Protein AF-A0A8C7IDW8-F1 (afdb_monomer)

InterPro domains:
  IPR033253 Cilia- and flagella-associated protein 45 [PTHR15504] (4-263)
  IPR043597 Trichohyalin-plectin-homology domain [PF13868] (120-293)

Sequence (322 aa):
MSSPSRKTQKPDTVRIITRDLIRDLKIPSKDPSGLSVFLHPTEIERITTASRVSTKEELEATLDAQRREREAAMDAAEDRKAHICQADLSCQKNQDLSDLEAEAKERAQYLLERANAMRMEQEDEVKKLNELILDAHCHAVRDAQILERQQILAELQDEERRLDAMMEVDHRRALEALEQIDELRKHQRIQGNQLIINQIEERLEDRMLQNEMKGHEGQQMLERMQMEELEALVRKKEEQQRLQEILRINEDRLLAKERKKEDYEHLHNRDKEGDRLDEEARHCHIDEIKEKQLRELKAAGPPEKYCNKVERRVHALPALAH

Organism: Oncorhynchus kisutch (NCBI:txid8019)

Solvent-accessible surface area (backbone atoms only — not comparable to full-atom values): 18416 Å² total; per-residue (Å²): 137,87,86,88,80,90,79,90,78,83,83,60,66,52,76,47,80,51,100,91,54,74,48,79,45,77,52,89,78,76,65,104,76,82,82,86,85,93,78,54,70,72,54,49,49,50,46,51,61,69,66,46,77,69,50,74,64,57,52,50,51,52,53,51,48,53,47,51,52,50,49,52,54,47,51,57,48,49,52,50,50,52,52,49,54,52,48,52,56,49,50,65,71,69,51,78,74,50,70,71,54,48,51,51,48,52,53,50,48,53,52,51,52,51,51,49,49,57,54,53,58,66,36,68,67,48,43,52,50,52,50,53,52,50,50,51,51,53,49,54,53,49,53,51,52,53,52,52,52,52,49,54,52,50,52,51,52,53,51,49,53,52,50,51,54,51,51,50,52,52,49,50,53,53,50,54,52,51,50,52,53,51,50,52,53,50,50,52,50,51,52,53,50,50,54,52,51,52,54,50,50,52,54,48,52,54,50,50,53,52,50,52,52,51,49,52,52,51,49,54,50,50,51,49,52,50,51,52,50,50,51,50,51,50,51,52,50,52,51,52,50,51,50,52,50,51,49,52,54,49,51,53,50,48,53,54,49,50,52,48,49,52,51,51,50,51,49,53,51,50,52,57,55,50,54,53,56,56,52,56,54,51,54,59,56,53,54,57,52,54,54,52,55,56,53,54,65,68,70,70,73,74,67,76,79,55,60,62,59,48,56,61,56,67,76,66,65,83,84,86,80,133

Secondary structure (DSSP, 8-state):
----PPPPPPPPEEEEEETTEEEEEEP--S-TT-------HHHHHHHHHHHS---HHHHHHHHHHHHHHHHHHHHHHHHHHHHHHHHHHHHHHTPPPPHHHHHHHHHHHHHHHHHHHHHHHTSHHHHHHHHHHHHHHHHHHHHHHHHHHHHHHHHHHHHHHHHHHHHHHHHHHHHHHHHHHHHHHHHHHHHHHHHHHHHHHHHHHHHHHHHHHHHHHHHHHHHHHHHHHHHHHHHHHHHHHHHHHHHHHHHHHHHHHHHHHHHHHHHHHHHHHHHHHHHHHHHHHHHHHHHHHHHHHHHS---HHHHHHHHHHHTT-PPP--

Foldseek 3Di:
DDDDDDDDDDWDWDWDDDDPDIDIHTDDPDDPPPDDDDDDVVRVVVCCVVVPPDDPVRVVVVVVVVVVVVVVVVVVVVVVVVVVVVVVVVCVVPPDDDPVRVVVVVVVVVVVVVVVVVVVCPDVVVVVVVVVVVVVVVVVVVVVVVVVVVVVVVVVVVVVVVVVVVVVVVVVVVVVVVVVVVVVVVVVVVVVVVVVVVVVVVVVVVVVVVVVVVVVVVVVVVVVVVVVVVVVVVVVVVVVVVVVVVVVVVVVVVVVVVVVVVVVVVVVVVVVVVVVVVVVVVVVVVVVVLVVVLVVVVPPDDDPVVNVVVVVVSVPDDDDDD

Radius of gyration: 122.19 Å; Cα contacts (8 Å, |Δi|>4): 37; chains: 1; bounding box: 285×65×272 Å

pLDDT: mean 79.92, std 17.51, range [32.66, 98.56]

Structure (mmCIF, N/CA/C/O backbone):
data_AF-A0A8C7IDW8-F1
#
_entry.id   AF-A0A8C7IDW8-F1
#
loop_
_atom_site.group_PDB
_atom_site.id
_atom_site.type_symbol
_atom_site.label_atom_id
_atom_site.label_alt_id
_atom_site.label_comp_id
_atom_site.label_asym_id
_atom_site.label_entity_id
_atom_site.label_seq_id
_atom_site.pdbx_PDB_ins_code
_atom_site.Cartn_x
_atom_site.Cartn_y
_atom_site.Cartn_z
_atom_site.occupancy
_atom_site.B_iso_or_equiv
_atom_site.auth_seq_id
_atom_site.auth_comp_id
_atom_site.auth_asym_id
_atom_site.auth_atom_id
_atom_site.pdbx_PDB_model_num
ATOM 1 N N . MET A 1 1 ? -102.080 32.117 94.151 1.00 32.66 1 MET A N 1
ATOM 2 C CA . MET A 1 1 ? -102.717 33.338 93.616 1.00 32.66 1 MET A CA 1
ATOM 3 C C . MET A 1 1 ? -104.198 33.057 93.405 1.00 32.66 1 MET A C 1
ATOM 5 O O . MET A 1 1 ? -104.513 32.094 92.726 1.00 32.66 1 MET A O 1
ATOM 9 N N . SER A 1 2 ? -105.040 33.901 94.010 1.00 34.25 2 SER A N 1
ATOM 10 C CA . SER A 1 2 ? -106.494 34.090 93.837 1.00 34.25 2 SER A CA 1
ATOM 11 C C . SER A 1 2 ? -107.486 33.000 94.286 1.00 34.25 2 SER A C 1
ATOM 13 O O . SER A 1 2 ? -107.680 31.983 93.629 1.00 34.25 2 SER A O 1
ATOM 15 N N . SER A 1 3 ? -108.198 33.288 95.378 1.00 37.16 3 SER A N 1
ATOM 16 C CA . SER A 1 3 ? -109.516 32.745 95.724 1.00 37.16 3 SER A CA 1
ATOM 17 C C . SER A 1 3 ? -110.629 33.605 95.093 1.00 37.16 3 SER A C 1
ATOM 19 O O . SER A 1 3 ? -110.480 34.827 95.062 1.00 37.16 3 SER A O 1
ATOM 21 N N . PRO A 1 4 ? -111.776 33.040 94.657 1.00 41.16 4 PRO A N 1
ATOM 22 C CA . PRO A 1 4 ? -112.976 33.824 94.387 1.00 41.16 4 PRO A CA 1
ATOM 23 C C . PRO A 1 4 ? -114.049 33.673 95.476 1.00 41.16 4 PRO A C 1
ATOM 25 O O . PRO A 1 4 ? -114.176 32.658 96.159 1.00 41.16 4 PRO A O 1
ATOM 28 N N . SER A 1 5 ? -114.800 34.759 95.630 1.00 36.31 5 SER A N 1
ATOM 29 C CA . SER A 1 5 ? -115.688 35.116 96.731 1.00 36.31 5 SER A CA 1
ATOM 30 C C . SER A 1 5 ? -117.081 34.471 96.688 1.00 36.31 5 SER A C 1
ATOM 32 O O . SER A 1 5 ? -117.652 34.195 95.633 1.00 36.31 5 SER A O 1
ATOM 34 N N . ARG A 1 6 ? -117.666 34.306 97.885 1.00 36.16 6 ARG A N 1
ATOM 35 C CA . ARG A 1 6 ? -119.082 33.980 98.125 1.00 36.16 6 ARG A CA 1
ATOM 36 C C . ARG A 1 6 ? -119.999 35.078 97.568 1.00 36.16 6 ARG A C 1
ATOM 38 O O . ARG A 1 6 ? -119.861 36.239 97.944 1.00 36.16 6 ARG A O 1
ATOM 45 N N . LYS A 1 7 ? -121.006 34.695 96.776 1.00 42.38 7 LYS A N 1
ATOM 46 C CA . LYS A 1 7 ? -122.213 35.501 96.517 1.00 42.38 7 LYS A CA 1
ATOM 47 C C . LYS A 1 7 ? -123.373 34.952 97.350 1.00 42.38 7 LYS A C 1
ATOM 49 O O . LYS A 1 7 ? -123.663 33.761 97.306 1.00 42.38 7 LYS A O 1
ATOM 54 N N . THR A 1 8 ? -124.018 35.824 98.115 1.00 46.56 8 THR A N 1
ATOM 55 C CA . THR A 1 8 ? -125.217 35.560 98.918 1.00 46.56 8 THR A CA 1
ATOM 56 C C . THR A 1 8 ? -126.463 35.535 98.023 1.00 46.56 8 THR A C 1
ATOM 58 O O . THR A 1 8 ? -126.780 36.529 97.373 1.00 46.56 8 THR A O 1
ATOM 61 N N . GLN A 1 9 ? -127.181 34.409 97.977 1.00 53.28 9 GLN A N 1
ATOM 62 C CA . GLN A 1 9 ? -128.500 34.304 97.333 1.00 53.28 9 GLN A CA 1
ATOM 63 C C . GLN A 1 9 ? -129.618 34.301 98.390 1.00 53.28 9 GLN A C 1
ATOM 65 O O . GLN A 1 9 ? -129.448 33.780 99.491 1.00 53.28 9 GLN A O 1
ATOM 70 N N . LYS A 1 10 ? -130.738 34.959 98.060 1.00 54.34 10 LYS A N 1
ATOM 71 C CA . LYS A 1 10 ? -131.946 35.110 98.892 1.00 54.34 10 LYS A CA 1
ATOM 72 C C . LYS A 1 10 ? -132.701 33.766 99.003 1.00 54.34 10 LYS A C 1
ATOM 74 O O . LYS A 1 10 ? -132.661 33.004 98.046 1.00 54.34 10 LYS A O 1
ATOM 79 N N . PRO A 1 11 ? -133.379 33.473 100.132 1.00 57.69 11 PRO A N 1
ATOM 80 C CA . PRO A 1 11 ? -133.999 32.167 100.376 1.00 57.69 11 PRO A CA 1
ATOM 81 C C . PRO A 1 11 ? -135.320 31.971 99.612 1.00 57.69 11 PRO A C 1
ATOM 83 O O . PRO A 1 11 ? -136.231 32.792 99.733 1.00 57.69 11 PRO A O 1
ATOM 86 N N . ASP A 1 12 ? -135.438 30.847 98.902 1.00 63.41 12 ASP A N 1
ATOM 87 C CA . ASP A 1 12 ? -136.666 30.415 98.228 1.00 63.41 12 ASP A CA 1
ATOM 88 C C . ASP A 1 12 ? -137.701 29.896 99.246 1.00 63.41 12 ASP A C 1
ATOM 90 O O . ASP A 1 12 ? -137.390 29.151 100.181 1.00 63.41 12 ASP A O 1
ATOM 94 N N . THR A 1 13 ? -138.957 30.321 99.089 1.00 65.62 13 THR A N 1
ATOM 95 C CA . THR A 1 13 ? -140.074 29.982 99.990 1.00 65.62 13 THR A CA 1
ATOM 96 C C . THR A 1 13 ? -141.118 29.210 99.190 1.00 65.62 13 THR A C 1
ATOM 98 O O . THR A 1 13 ? -141.543 29.688 98.139 1.00 65.62 13 THR A O 1
ATOM 101 N N . VAL A 1 14 ? -141.538 28.032 99.660 1.00 67.00 14 VAL A N 1
ATOM 102 C CA . VAL A 1 14 ? -142.598 27.250 99.004 1.00 67.00 14 VAL A CA 1
ATOM 103 C C . VAL A 1 14 ? -143.896 27.409 99.782 1.00 67.00 14 VAL A C 1
ATOM 105 O O . VAL A 1 14 ? -143.965 27.185 100.992 1.00 67.00 14 VAL A O 1
ATOM 108 N N . ARG A 1 15 ? -144.933 27.830 99.057 1.00 61.25 15 ARG A N 1
ATOM 109 C CA . ARG A 1 15 ? -146.293 28.021 99.556 1.00 61.25 15 ARG A CA 1
ATOM 110 C C . ARG A 1 15 ? -147.039 26.699 99.555 1.00 61.25 15 ARG A C 1
ATOM 112 O O . ARG A 1 15 ? -147.243 26.120 98.491 1.00 61.25 15 ARG A O 1
ATOM 119 N N . ILE A 1 16 ? -147.481 26.247 100.725 1.00 64.50 16 ILE A N 1
ATOM 120 C CA . ILE A 1 16 ? -148.344 25.069 100.845 1.00 64.50 16 ILE A CA 1
ATOM 121 C C . ILE A 1 16 ? -149.755 25.550 101.192 1.00 64.50 16 ILE A C 1
ATOM 123 O O . ILE A 1 16 ? -149.965 26.246 102.187 1.00 64.50 16 ILE A O 1
ATOM 127 N N . ILE A 1 17 ? -150.723 25.195 100.347 1.00 66.75 17 ILE A N 1
ATOM 128 C CA . ILE A 1 17 ? -152.135 25.564 100.488 1.00 66.75 17 ILE A CA 1
ATOM 129 C C . ILE A 1 17 ? -152.902 24.339 101.005 1.00 66.75 17 ILE A C 1
ATOM 131 O O . ILE A 1 17 ? -152.978 23.322 100.320 1.00 66.75 17 ILE A O 1
ATOM 135 N N . THR A 1 18 ? -153.489 24.444 102.201 1.00 63.09 18 THR A N 1
ATOM 136 C CA . THR A 1 18 ? -154.486 23.490 102.735 1.00 63.09 18 THR A CA 1
ATOM 137 C C . THR A 1 18 ? -155.784 24.227 103.080 1.00 63.09 18 THR A C 1
ATOM 139 O O . THR A 1 18 ? -155.758 25.447 103.218 1.00 63.09 18 THR A O 1
ATOM 142 N N . ARG A 1 19 ? -156.920 23.511 103.180 1.00 65.06 19 ARG A N 1
ATOM 143 C CA . ARG A 1 19 ? -158.284 24.071 103.036 1.00 65.06 19 ARG A CA 1
ATOM 144 C C . ARG A 1 19 ? -158.644 25.290 103.897 1.00 65.06 19 ARG A C 1
ATOM 146 O O . ARG A 1 19 ? -159.386 26.101 103.372 1.00 65.06 19 ARG A O 1
ATOM 153 N N . ASP A 1 20 ? -158.067 25.492 105.085 1.00 57.88 20 ASP A N 1
ATOM 154 C CA . ASP A 1 20 ? -158.337 26.712 105.877 1.00 57.88 20 ASP A CA 1
ATOM 155 C C . ASP A 1 20 ? -157.078 27.478 106.326 1.00 57.88 20 ASP A C 1
ATOM 157 O O . ASP A 1 20 ? -157.180 28.472 107.039 1.00 57.88 20 ASP A O 1
ATOM 161 N N . LEU A 1 21 ? -155.875 27.061 105.905 1.00 58.41 21 LEU A N 1
ATOM 162 C CA . LEU A 1 21 ? -154.631 27.787 106.186 1.00 58.41 21 LEU A CA 1
ATOM 163 C C . LEU A 1 21 ? -153.606 27.606 105.058 1.00 58.41 21 LEU A C 1
ATOM 165 O O . LEU A 1 21 ? -153.182 26.489 104.741 1.00 58.41 21 LEU A O 1
ATOM 169 N N . ILE A 1 22 ? -153.159 28.742 104.518 1.00 64.56 22 ILE A N 1
ATOM 170 C CA . ILE A 1 22 ? -152.015 28.870 103.608 1.00 64.56 22 ILE A CA 1
ATOM 171 C C . ILE A 1 22 ? -150.798 29.237 104.461 1.00 64.56 22 ILE A C 1
ATOM 173 O O . ILE A 1 22 ? -150.838 30.233 105.185 1.00 64.56 22 ILE A O 1
ATOM 177 N N . ARG A 1 23 ? -149.737 28.420 104.413 1.00 62.69 23 ARG A N 1
ATOM 178 C CA . ARG A 1 23 ? -148.494 28.639 105.173 1.00 62.69 23 ARG A CA 1
ATOM 179 C C . ARG A 1 23 ? -147.306 28.712 104.220 1.00 62.69 23 ARG A C 1
ATOM 181 O O . ARG A 1 23 ? -147.142 27.851 103.354 1.00 62.69 23 ARG A O 1
ATOM 188 N N . ASP A 1 24 ? -146.459 29.710 104.440 1.00 63.09 24 ASP A N 1
ATOM 189 C CA . ASP A 1 24 ? -145.243 29.939 103.664 1.00 63.09 24 ASP A CA 1
ATOM 190 C C . ASP A 1 24 ? -144.064 29.286 104.419 1.00 63.09 24 ASP A C 1
ATOM 192 O O . ASP A 1 24 ? -143.655 29.765 105.479 1.00 63.09 24 ASP A O 1
ATOM 196 N N . LEU A 1 25 ? -143.543 28.158 103.910 1.00 65.75 25 LEU A N 1
ATOM 197 C CA . LEU A 1 25 ? -142.412 27.420 104.496 1.00 65.75 25 LEU A CA 1
ATOM 198 C C . LEU A 1 25 ? -141.100 27.799 103.791 1.00 65.75 25 LEU A C 1
ATOM 200 O O . LEU A 1 25 ? -140.959 27.658 102.574 1.00 65.75 25 LEU A O 1
ATOM 204 N N . LYS A 1 26 ? -140.120 28.271 104.571 1.00 64.12 26 LYS A N 1
ATOM 205 C CA . LYS A 1 26 ? -138.752 28.563 104.108 1.00 64.12 26 LYS A CA 1
ATOM 206 C C . LYS A 1 26 ? -137.972 27.259 103.922 1.00 64.12 26 LYS A C 1
ATOM 208 O O . LYS A 1 26 ? -137.757 26.546 104.901 1.00 64.12 26 LYS A O 1
ATOM 213 N N . ILE A 1 27 ? -137.524 26.971 102.697 1.00 62.47 27 ILE A N 1
ATOM 214 C CA . ILE A 1 27 ? -136.698 25.794 102.390 1.00 62.47 27 ILE A CA 1
ATOM 215 C C . ILE A 1 27 ? -135.219 26.140 102.631 1.00 62.47 27 ILE A C 1
ATOM 217 O O . ILE A 1 27 ? -134.721 27.103 102.045 1.00 62.47 27 ILE A O 1
ATOM 221 N N . PRO A 1 28 ? -134.481 25.377 103.457 1.00 58.06 28 PRO A N 1
ATOM 222 C CA . PRO A 1 28 ? -133.027 25.488 103.534 1.00 58.06 28 PRO A CA 1
ATOM 223 C C . PRO A 1 28 ? -132.401 25.078 102.189 1.00 58.06 28 PRO A C 1
ATOM 225 O O . PRO A 1 28 ? -132.496 23.921 101.787 1.00 58.06 28 PRO A O 1
ATOM 228 N N . SER A 1 29 ? -131.780 26.010 101.460 1.00 52.97 29 SER A N 1
ATOM 229 C CA . SER A 1 29 ? -131.092 25.691 100.203 1.00 52.97 29 SER A CA 1
ATOM 230 C C . SER A 1 29 ? -129.688 25.130 100.460 1.00 52.97 29 SER A C 1
ATOM 232 O O . SER A 1 29 ? -128.874 25.813 101.078 1.00 52.97 29 SER A O 1
ATOM 234 N N . LYS A 1 30 ? -129.430 23.949 99.880 1.00 61.75 30 LYS A N 1
ATOM 235 C CA . LYS A 1 30 ? -128.146 23.248 99.673 1.00 61.75 30 LYS A CA 1
ATOM 236 C C . LYS A 1 30 ? -127.301 23.006 100.924 1.00 61.75 30 LYS A C 1
ATOM 238 O O . LYS A 1 30 ? -126.583 23.887 101.373 1.00 61.75 30 LYS A O 1
ATOM 243 N N . ASP A 1 31 ? -127.378 21.754 101.373 1.00 50.84 31 ASP A N 1
ATOM 244 C CA . ASP A 1 31 ? -126.518 21.044 102.319 1.00 50.84 31 ASP A CA 1
ATOM 245 C C . ASP A 1 31 ? -126.115 21.817 103.587 1.00 50.84 31 ASP A C 1
ATOM 247 O O . ASP A 1 31 ? -125.296 22.735 103.534 1.00 50.84 31 ASP A O 1
ATOM 251 N N . PRO A 1 32 ? -126.590 21.398 104.773 1.00 56.31 32 PRO A N 1
ATOM 252 C CA . PRO A 1 32 ? -126.378 22.111 106.034 1.00 56.31 32 PRO A CA 1
ATOM 253 C C . PRO A 1 32 ? -124.910 22.160 106.535 1.00 56.31 32 PRO A C 1
ATOM 255 O O . PRO A 1 32 ? -124.682 22.584 107.664 1.00 56.31 32 PRO A O 1
ATOM 258 N N . SER A 1 33 ? -123.907 21.776 105.728 1.00 57.84 33 SER A N 1
ATOM 259 C CA . SER A 1 33 ? -122.477 21.711 106.094 1.00 57.84 33 SER A CA 1
ATOM 260 C C . SER A 1 33 ? -121.481 22.379 105.120 1.00 57.84 33 SER A C 1
ATOM 262 O O . SER A 1 33 ? -120.329 22.573 105.502 1.00 57.84 33 SER A O 1
ATOM 264 N N . GLY A 1 34 ? -121.871 22.775 103.896 1.00 57.19 34 GLY A N 1
ATOM 265 C CA . GLY A 1 34 ? -121.041 23.604 102.995 1.00 57.19 34 GLY A CA 1
ATOM 266 C C . GLY A 1 34 ? -119.687 23.036 102.514 1.00 57.19 34 GLY A C 1
ATOM 267 O O . GLY A 1 34 ? -118.825 23.824 102.127 1.00 57.19 34 GLY A O 1
ATOM 268 N N . LEU A 1 35 ? -119.481 21.713 102.520 1.00 55.31 35 LEU A N 1
ATOM 269 C CA . LEU A 1 35 ? -118.201 21.060 102.180 1.00 55.31 35 LEU A CA 1
ATOM 270 C C . LEU A 1 35 ? -118.343 19.945 101.116 1.00 55.31 35 LEU A C 1
ATOM 272 O O . LEU A 1 35 ? -117.949 18.809 101.364 1.00 55.31 35 LEU A O 1
ATOM 276 N N . SER A 1 36 ? -118.888 20.228 99.928 1.00 54.22 36 SER A N 1
ATOM 277 C CA . SER A 1 36 ? -118.892 19.271 98.800 1.00 54.22 36 SER A CA 1
ATOM 278 C C . SER A 1 36 ? -118.193 19.845 97.553 1.00 54.22 36 SER A C 1
ATOM 280 O O . SER A 1 36 ? -118.519 20.936 97.087 1.00 54.22 36 SER A O 1
ATOM 282 N N . VAL A 1 37 ? -117.185 19.121 97.038 1.00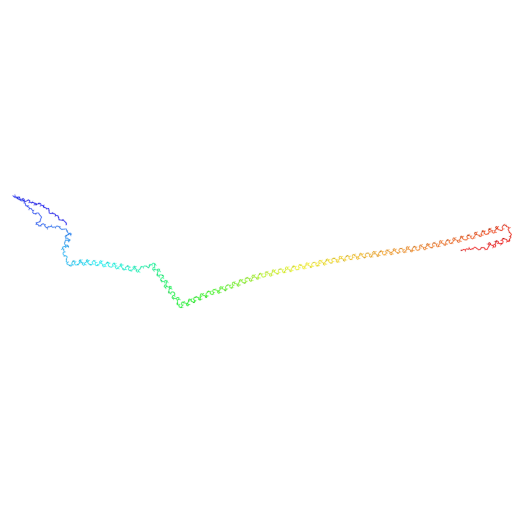 63.81 37 VAL A N 1
ATOM 283 C CA . VAL A 1 37 ? -116.335 19.476 95.876 1.00 63.81 37 VAL A CA 1
ATOM 284 C C . VAL A 1 37 ? -116.494 18.402 94.788 1.00 63.81 37 VAL A C 1
ATOM 286 O O . VAL A 1 37 ? -116.428 17.215 95.096 1.00 63.81 37 VAL A O 1
ATOM 289 N N . PHE A 1 38 ? -116.688 18.801 93.523 1.00 59.88 38 PHE A N 1
ATOM 290 C CA . PHE A 1 38 ? -116.779 17.892 92.367 1.00 59.88 38 PHE A CA 1
ATOM 291 C C . PHE A 1 38 ? -115.388 17.669 91.744 1.00 59.88 38 PHE A C 1
ATOM 293 O O . PHE A 1 38 ? -114.729 18.642 91.385 1.00 59.88 38 PHE A O 1
ATOM 300 N N . LEU A 1 39 ? -114.951 16.412 91.603 1.00 67.75 39 LEU A N 1
ATOM 301 C CA . LEU A 1 39 ? -113.631 16.029 91.063 1.00 67.75 39 LEU A CA 1
ATOM 302 C C . LEU A 1 39 ? -113.761 15.318 89.695 1.00 67.75 39 LEU A C 1
ATOM 304 O O . LEU A 1 39 ? -114.675 14.515 89.511 1.00 67.75 39 LEU A O 1
ATOM 308 N N . HIS A 1 40 ? -112.856 15.601 88.742 1.00 77.19 40 HIS A N 1
ATOM 309 C CA . HIS A 1 40 ? -112.818 15.007 87.387 1.00 77.19 40 HIS A CA 1
ATOM 310 C C . HIS A 1 40 ? -112.163 13.606 87.400 1.00 77.19 40 HIS A C 1
ATOM 312 O O . HIS A 1 40 ? -111.203 13.426 88.144 1.00 77.19 40 HIS A O 1
ATOM 318 N N . PRO A 1 41 ? -112.588 12.610 86.590 1.00 78.31 41 PRO A N 1
ATOM 319 C CA . PRO A 1 41 ? -112.108 11.222 86.691 1.00 78.31 41 PRO A CA 1
ATOM 320 C C . PRO A 1 41 ? -110.585 11.037 86.581 1.00 78.31 41 PRO A C 1
ATOM 322 O O . PRO A 1 41 ? -110.027 10.281 87.362 1.00 78.31 41 PRO A O 1
ATOM 325 N N . THR A 1 42 ? -109.877 11.773 85.718 1.00 81.94 42 THR A N 1
ATOM 326 C CA . THR A 1 42 ? -108.395 11.736 85.665 1.00 81.94 42 THR A CA 1
ATOM 327 C C . THR A 1 42 ? -107.731 12.335 86.905 1.00 81.94 42 THR A C 1
ATOM 329 O O . THR A 1 42 ? -106.636 11.930 87.288 1.00 81.94 42 THR A O 1
ATOM 332 N N . GLU A 1 43 ? -108.387 13.299 87.550 1.00 77.19 43 GLU A N 1
ATOM 333 C CA . GLU A 1 43 ? -107.976 13.855 88.837 1.00 77.19 43 GLU A CA 1
ATOM 334 C C . GLU A 1 43 ? -108.309 12.892 89.972 1.00 77.19 43 GLU A C 1
ATOM 336 O O . GLU A 1 43 ? -107.498 12.746 90.872 1.00 77.19 43 GLU A O 1
ATOM 341 N N . ILE A 1 44 ? -109.426 12.164 89.896 1.00 75.88 44 ILE A N 1
ATOM 342 C CA . ILE A 1 44 ? -109.747 11.061 90.806 1.00 75.88 44 ILE A CA 1
ATOM 343 C C . ILE A 1 44 ? -108.710 9.948 90.655 1.00 75.88 44 ILE A C 1
ATOM 345 O O . ILE A 1 44 ? -108.238 9.457 91.669 1.00 75.88 44 ILE A O 1
ATOM 349 N N . GLU A 1 45 ? -108.287 9.584 89.444 1.00 80.69 45 GLU A N 1
ATOM 350 C CA . GLU A 1 45 ? -107.235 8.587 89.197 1.00 80.69 45 GLU A CA 1
ATOM 351 C C . GLU A 1 45 ? -105.858 9.073 89.655 1.00 80.69 45 GLU A C 1
ATOM 353 O O . GLU A 1 45 ? -105.160 8.346 90.356 1.00 80.69 45 GLU A O 1
ATOM 358 N N . ARG A 1 46 ? -105.466 10.321 89.359 1.00 82.75 46 ARG A N 1
ATOM 359 C CA . ARG A 1 46 ? -104.236 10.921 89.912 1.00 82.75 46 ARG A CA 1
ATOM 360 C C . ARG A 1 46 ? -104.269 11.011 91.433 1.00 82.75 46 ARG A C 1
ATOM 362 O O . ARG A 1 46 ? -103.262 10.721 92.061 1.00 82.75 46 ARG A O 1
ATOM 369 N N . ILE A 1 47 ? -105.389 11.428 92.027 1.00 75.56 47 ILE A N 1
ATOM 370 C CA . ILE A 1 47 ? -105.543 11.524 93.481 1.00 75.56 47 ILE A CA 1
ATOM 371 C C . ILE A 1 47 ? -105.541 10.124 94.081 1.00 75.56 47 ILE A C 1
ATOM 373 O O . ILE A 1 47 ? -104.823 9.932 95.040 1.00 75.56 47 ILE A O 1
ATOM 377 N N . THR A 1 48 ? -106.238 9.136 93.519 1.00 74.25 48 THR A N 1
ATOM 378 C CA . THR A 1 48 ? -106.242 7.753 94.038 1.00 74.25 48 THR A CA 1
ATOM 379 C C . THR A 1 48 ? -104.895 7.055 93.867 1.00 74.25 48 THR A C 1
ATOM 381 O O . THR A 1 48 ? -104.490 6.320 94.761 1.00 74.25 48 THR A O 1
ATOM 384 N N . THR A 1 49 ? -104.158 7.306 92.782 1.00 77.69 49 THR A N 1
ATOM 385 C CA . THR A 1 49 ? -102.788 6.789 92.591 1.00 77.69 49 THR A CA 1
ATOM 386 C C . THR A 1 49 ? -101.753 7.519 93.445 1.00 77.69 49 THR A C 1
ATOM 388 O O . THR A 1 49 ? -100.850 6.870 93.956 1.00 77.69 49 THR A O 1
ATOM 391 N N . ALA A 1 50 ? -101.895 8.831 93.667 1.00 75.56 50 ALA A N 1
ATOM 392 C CA . ALA A 1 50 ? -101.010 9.608 94.540 1.00 75.56 50 ALA A CA 1
ATOM 393 C C . ALA A 1 50 ? -101.356 9.480 96.037 1.00 75.56 50 ALA A C 1
ATOM 395 O O . ALA A 1 50 ? -100.481 9.645 96.882 1.00 75.56 50 ALA A O 1
ATOM 396 N N . SER A 1 51 ? -102.622 9.209 96.379 1.00 71.06 51 SER A N 1
ATOM 397 C CA . SER A 1 51 ? -103.094 8.961 97.748 1.00 71.06 51 SER A CA 1
ATOM 398 C C . SER A 1 51 ? -102.942 7.502 98.155 1.00 71.06 51 SER A C 1
ATOM 400 O O . SER A 1 51 ? -103.008 7.200 99.347 1.00 71.06 51 SER A O 1
ATOM 402 N N . ARG A 1 52 ? -102.769 6.583 97.194 1.00 70.75 52 ARG A N 1
ATOM 403 C CA . ARG A 1 52 ? -102.321 5.220 97.474 1.00 70.75 52 ARG A CA 1
ATOM 404 C C . ARG A 1 52 ? -100.919 5.334 98.056 1.00 70.75 52 ARG A C 1
ATOM 406 O O . ARG A 1 52 ? -99.966 5.640 97.351 1.00 70.75 52 ARG A O 1
ATOM 413 N N . VAL A 1 53 ? -100.819 5.123 99.366 1.00 64.06 53 VAL A N 1
ATOM 414 C CA . VAL A 1 53 ? -99.540 5.061 100.071 1.00 64.06 53 VAL A CA 1
ATOM 415 C C . VAL A 1 53 ? -98.790 3.866 99.506 1.00 64.06 53 VAL A C 1
ATOM 417 O O . VAL A 1 53 ? -99.136 2.723 99.810 1.00 64.06 53 VAL A O 1
ATOM 420 N N . SER A 1 54 ? -97.817 4.138 98.639 1.00 60.59 54 SER A N 1
ATOM 421 C CA . SER A 1 54 ? -96.943 3.109 98.098 1.00 60.59 54 SER A CA 1
ATOM 422 C C . SER A 1 54 ? -96.330 2.353 99.261 1.00 60.59 54 SER A C 1
ATOM 424 O O . SER A 1 54 ? -95.790 2.943 100.205 1.00 60.59 54 SER A O 1
ATOM 426 N N . THR A 1 55 ? -96.451 1.035 99.213 1.00 72.25 55 THR A N 1
ATOM 427 C CA . THR A 1 55 ? -95.764 0.186 100.180 1.00 72.25 55 THR A CA 1
ATOM 428 C C . THR A 1 55 ? -94.255 0.407 100.039 1.00 72.25 55 THR A C 1
ATOM 430 O O . THR A 1 55 ? -93.775 0.801 98.972 1.00 72.25 55 THR A O 1
ATOM 433 N N . LYS A 1 56 ? -93.491 0.205 101.121 1.00 78.06 56 LYS A N 1
ATOM 434 C CA . LYS A 1 56 ? -92.025 0.384 101.092 1.00 78.06 56 LYS A CA 1
ATOM 435 C C . LYS A 1 56 ? -91.392 -0.392 99.927 1.00 78.06 56 LYS A C 1
ATOM 437 O O . LYS A 1 56 ? -90.546 0.151 99.230 1.00 78.06 56 LYS A O 1
ATOM 442 N N . GLU A 1 57 ? -91.920 -1.585 99.661 1.00 80.50 57 GLU A N 1
ATOM 443 C CA . GLU A 1 57 ? -91.511 -2.477 98.575 1.00 80.50 57 GLU A CA 1
ATOM 444 C C . GLU A 1 57 ? -91.762 -1.893 97.171 1.00 80.50 57 GLU A C 1
ATOM 446 O O . GLU A 1 57 ? -90.907 -2.007 96.300 1.00 80.50 57 GLU A O 1
ATOM 451 N N . GLU A 1 58 ? -92.891 -1.219 96.925 1.00 78.31 58 GLU A N 1
ATOM 452 C CA . GLU A 1 58 ? -93.192 -0.608 95.617 1.00 78.31 58 GLU A CA 1
ATOM 453 C C . GLU A 1 58 ? -92.311 0.626 95.338 1.00 78.31 58 GLU A C 1
ATOM 455 O O . GLU A 1 58 ? -91.860 0.838 94.210 1.00 78.31 58 GLU A O 1
ATOM 460 N N . LEU A 1 59 ? -92.025 1.435 96.364 1.00 76.12 59 LEU A N 1
ATOM 461 C CA . LEU A 1 59 ? -91.095 2.569 96.271 1.00 76.12 59 LEU A CA 1
ATOM 462 C C . LEU A 1 59 ? -89.666 2.093 95.992 1.00 76.12 59 LEU A C 1
ATOM 464 O O . LEU A 1 59 ? -89.018 2.611 95.082 1.00 76.12 59 LEU A O 1
ATOM 468 N N . GLU A 1 60 ? -89.206 1.083 96.729 1.00 83.38 60 GLU A N 1
ATOM 469 C CA . GLU A 1 60 ? -87.908 0.440 96.510 1.00 83.38 60 GLU A CA 1
ATOM 470 C C . GLU A 1 60 ? -87.822 -0.156 95.097 1.00 83.38 60 GLU A C 1
ATOM 472 O O . GLU A 1 60 ? -86.878 0.147 94.372 1.00 83.38 60 GLU A O 1
ATOM 477 N N . ALA A 1 61 ? -88.860 -0.858 94.629 1.00 84.88 61 ALA A N 1
ATOM 478 C CA . ALA A 1 61 ? -88.899 -1.424 93.280 1.00 84.88 61 ALA A CA 1
ATOM 479 C C . ALA A 1 61 ? -88.824 -0.363 92.165 1.00 84.88 61 ALA A C 1
ATOM 481 O O . ALA A 1 61 ? -88.150 -0.579 91.158 1.00 84.88 61 ALA A O 1
ATOM 482 N N . THR A 1 62 ? -89.484 0.792 92.316 1.00 82.56 62 THR A N 1
ATOM 483 C CA . THR A 1 62 ? -89.398 1.880 91.318 1.00 82.56 62 THR A CA 1
ATOM 484 C C . THR A 1 62 ? -88.036 2.572 91.311 1.00 82.56 62 THR A C 1
ATOM 486 O O . THR A 1 62 ? -87.520 2.887 90.237 1.00 82.56 62 THR A O 1
ATOM 489 N N . LEU A 1 63 ? -87.429 2.779 92.484 1.00 83.88 63 LEU A N 1
ATOM 490 C CA . LEU A 1 63 ? -86.076 3.325 92.595 1.00 83.88 63 LEU A CA 1
ATOM 491 C C . LEU A 1 63 ? -85.043 2.357 92.017 1.00 83.88 63 LEU A C 1
ATOM 493 O O . LEU A 1 63 ? -84.156 2.791 91.285 1.00 83.88 63 LEU A O 1
ATOM 497 N N . ASP A 1 64 ? -85.186 1.062 92.282 1.00 85.62 64 ASP A N 1
ATOM 498 C CA . ASP A 1 64 ? -84.325 0.024 91.722 1.00 85.62 64 ASP A CA 1
ATOM 499 C C . ASP A 1 64 ? -84.511 -0.111 90.207 1.00 85.62 64 ASP A C 1
ATOM 501 O O . ASP A 1 64 ? -83.528 -0.266 89.488 1.00 85.62 64 ASP A O 1
ATOM 505 N N . ALA A 1 65 ? -85.735 0.026 89.687 1.00 87.06 65 ALA A N 1
ATOM 506 C CA . ALA A 1 65 ? -85.983 0.060 88.245 1.00 87.06 65 ALA A CA 1
ATOM 507 C C . ALA A 1 65 ? -85.321 1.279 87.575 1.00 87.06 65 ALA A C 1
ATOM 509 O O . ALA A 1 65 ? -84.647 1.122 86.561 1.00 87.06 65 ALA A O 1
ATOM 510 N N . GLN A 1 66 ? -85.435 2.474 88.169 1.00 85.62 66 GLN A N 1
ATOM 511 C CA . GLN A 1 66 ? -84.762 3.681 87.668 1.00 85.62 66 GLN A CA 1
ATOM 512 C C . GLN A 1 66 ? -83.234 3.586 87.768 1.00 85.62 66 GLN A C 1
ATOM 514 O O . GLN A 1 66 ? -82.530 4.099 86.898 1.00 85.62 66 GLN A O 1
ATOM 519 N N . ARG A 1 67 ? -82.706 2.949 88.821 1.00 86.38 67 ARG A N 1
ATOM 520 C CA . ARG A 1 67 ? -81.268 2.670 88.957 1.00 86.38 67 ARG A CA 1
ATOM 521 C C . ARG A 1 67 ? -80.797 1.714 87.871 1.00 86.38 67 ARG A C 1
ATOM 523 O O . ARG A 1 67 ? -79.865 2.067 87.165 1.00 86.38 67 ARG A O 1
ATOM 530 N N . ARG A 1 68 ? -81.497 0.596 87.658 1.00 89.00 68 ARG A N 1
ATOM 531 C CA . ARG A 1 68 ? -81.188 -0.375 86.595 1.00 89.00 68 ARG A CA 1
ATOM 532 C C . ARG A 1 68 ? -81.264 0.232 85.199 1.00 89.00 68 ARG A C 1
ATOM 534 O O . ARG A 1 68 ? -80.429 -0.084 84.366 1.00 89.00 68 ARG A O 1
ATOM 541 N N . GLU A 1 69 ? -82.230 1.108 84.929 1.00 88.31 69 GLU A N 1
ATOM 542 C CA . GLU A 1 69 ? -82.331 1.798 83.636 1.00 88.31 69 GLU A CA 1
ATOM 543 C C . GLU A 1 69 ? -81.167 2.781 83.425 1.00 88.31 69 GLU A C 1
ATOM 545 O O . GLU A 1 69 ? -80.608 2.854 82.332 1.00 88.31 69 GLU A O 1
ATOM 550 N N . ARG A 1 70 ? -80.746 3.496 84.480 1.00 87.06 70 ARG A N 1
ATOM 551 C CA . ARG A 1 70 ? -79.557 4.364 84.440 1.00 87.06 70 ARG A CA 1
ATOM 552 C C . ARG A 1 70 ? -78.262 3.571 84.297 1.00 87.06 70 ARG A C 1
ATOM 554 O O . ARG A 1 70 ? -77.422 3.976 83.507 1.00 87.06 70 ARG A O 1
ATOM 561 N N . GLU A 1 71 ? -78.112 2.472 85.029 1.00 88.69 71 GLU A N 1
ATOM 562 C CA . GLU A 1 71 ? -76.972 1.554 84.929 1.00 88.69 71 GLU A CA 1
ATOM 563 C C . GLU A 1 71 ? -76.900 0.956 83.521 1.00 88.69 71 GLU A C 1
ATOM 565 O O . GLU A 1 71 ? -75.895 1.134 82.851 1.00 88.69 71 GLU A O 1
ATOM 570 N N . ALA A 1 72 ? -78.001 0.425 82.982 1.00 92.12 72 ALA A N 1
ATOM 571 C CA . ALA A 1 72 ? -78.043 -0.088 81.611 1.00 92.12 72 ALA A CA 1
ATOM 572 C C . ALA A 1 72 ? -77.753 0.992 80.549 1.00 92.12 72 ALA A C 1
ATOM 574 O O . ALA A 1 72 ? -77.129 0.712 79.525 1.00 92.12 72 ALA A O 1
ATOM 575 N N . ALA A 1 73 ? -78.189 2.239 80.766 1.00 91.19 73 ALA A N 1
ATOM 576 C CA . ALA A 1 73 ? -77.864 3.354 79.877 1.00 91.19 73 ALA A CA 1
ATOM 577 C C . ALA A 1 73 ? -76.379 3.754 79.949 1.00 91.19 73 ALA A C 1
ATOM 579 O O . ALA A 1 73 ? -75.806 4.127 78.919 1.00 91.19 73 ALA A O 1
ATOM 580 N N . MET A 1 74 ? -75.772 3.673 81.139 1.00 88.25 74 MET A N 1
ATOM 581 C CA . MET A 1 74 ? -74.340 3.884 81.361 1.00 88.25 74 MET A CA 1
ATOM 582 C C . MET A 1 74 ? -73.525 2.758 80.724 1.00 88.25 74 MET A C 1
ATOM 584 O O . MET A 1 74 ? -72.668 3.059 79.901 1.00 88.25 74 MET A O 1
ATOM 588 N N . ASP A 1 75 ? -73.869 1.496 80.976 1.00 91.62 75 ASP A N 1
ATOM 589 C CA . ASP A 1 75 ? -73.220 0.320 80.386 1.00 91.62 75 ASP A CA 1
ATOM 590 C C . ASP A 1 75 ? -73.282 0.377 78.851 1.00 91.62 75 ASP A C 1
ATOM 592 O O . ASP A 1 75 ? -72.266 0.281 78.170 1.00 91.62 75 ASP A O 1
ATOM 596 N N . ALA A 1 76 ? -74.450 0.690 78.275 1.00 93.62 76 ALA A N 1
ATOM 597 C CA . ALA A 1 76 ? -74.584 0.848 76.827 1.00 93.62 76 ALA A CA 1
ATOM 598 C C . ALA A 1 76 ? -73.766 2.033 76.270 1.00 93.62 76 ALA A C 1
ATOM 600 O O . ALA A 1 76 ? -73.383 2.030 75.096 1.00 93.62 76 ALA A O 1
ATOM 601 N N . ALA A 1 77 ? -73.531 3.086 77.060 1.00 92.00 77 ALA A N 1
ATOM 602 C CA . ALA A 1 77 ? -72.663 4.197 76.670 1.00 92.00 77 ALA A CA 1
ATOM 603 C C . ALA A 1 77 ? -71.178 3.825 76.771 1.00 92.00 77 ALA A C 1
ATOM 605 O O . ALA A 1 77 ? -70.399 4.218 75.898 1.00 92.00 77 ALA A O 1
ATOM 606 N N . GLU A 1 78 ? -70.803 3.053 77.787 1.00 91.12 78 GLU A N 1
ATOM 607 C CA . GLU A 1 78 ? -69.463 2.505 77.964 1.00 91.12 78 GLU A CA 1
ATOM 608 C C . GLU A 1 78 ? -69.116 1.513 76.851 1.00 91.12 78 GLU A C 1
ATOM 610 O O . GLU A 1 78 ? -68.054 1.657 76.250 1.00 91.12 78 GLU A O 1
ATOM 615 N N . ASP A 1 79 ? -70.034 0.627 76.461 1.00 92.75 79 ASP A N 1
ATOM 616 C CA . ASP A 1 79 ? -69.863 -0.293 75.329 1.00 92.75 79 ASP A CA 1
ATOM 617 C C . ASP A 1 79 ? -69.667 0.454 74.003 1.00 92.75 79 ASP A C 1
ATOM 619 O O . ASP A 1 79 ? -68.768 0.139 73.219 1.00 92.75 79 ASP A O 1
ATOM 623 N N . ARG A 1 80 ? -70.462 1.507 73.751 1.00 89.38 80 ARG A N 1
ATOM 624 C CA . ARG A 1 80 ? -70.281 2.372 72.570 1.00 89.38 80 ARG A CA 1
ATOM 625 C C . ARG A 1 80 ? -68.924 3.067 72.592 1.00 89.38 80 ARG A C 1
ATOM 627 O O . ARG A 1 80 ? -68.257 3.136 71.561 1.00 89.38 80 ARG A O 1
ATOM 634 N N . LYS A 1 81 ? -68.503 3.573 73.754 1.00 94.19 81 LYS A N 1
ATOM 635 C CA . LYS A 1 81 ? -67.196 4.215 73.923 1.00 94.19 81 LYS A CA 1
ATOM 636 C C . LYS A 1 81 ? -66.062 3.212 73.710 1.00 94.19 81 LYS A C 1
ATOM 638 O O . LYS A 1 81 ? -65.110 3.537 73.011 1.00 94.19 81 LYS A O 1
ATOM 643 N N . ALA A 1 82 ? -66.182 1.997 74.238 1.00 92.62 82 ALA A N 1
ATOM 644 C CA . ALA A 1 82 ? -65.214 0.924 74.050 1.00 92.62 82 ALA A CA 1
ATOM 645 C C . ALA A 1 82 ? -65.099 0.521 72.573 1.00 92.62 82 ALA A C 1
ATOM 647 O O . ALA A 1 82 ? -63.988 0.419 72.058 1.00 92.62 82 ALA A O 1
ATOM 648 N N . HIS A 1 83 ? -66.226 0.384 71.868 1.00 91.19 83 HIS A N 1
ATOM 649 C CA . HIS A 1 83 ? -66.242 0.075 70.439 1.00 91.19 83 HIS A CA 1
ATOM 650 C C . HIS A 1 83 ? -65.609 1.194 69.596 1.00 91.19 83 HIS A C 1
ATOM 652 O O . HIS A 1 83 ? -64.860 0.907 68.664 1.00 91.19 83 HIS A O 1
ATOM 658 N N . ILE A 1 84 ? -65.868 2.467 69.920 1.00 89.19 84 ILE A N 1
ATOM 659 C CA . ILE A 1 84 ? -65.225 3.610 69.247 1.00 89.19 84 ILE A CA 1
ATOM 660 C C . ILE A 1 84 ? -63.720 3.606 69.522 1.00 89.19 84 ILE A C 1
ATOM 662 O O . ILE A 1 84 ? -62.936 3.657 68.583 1.00 89.19 84 ILE A O 1
ATOM 666 N N . CYS A 1 85 ? -63.297 3.438 70.779 1.00 88.88 85 CYS A N 1
ATOM 667 C CA . CYS A 1 85 ? -61.877 3.362 71.119 1.00 88.88 85 CYS A CA 1
ATOM 668 C C . CYS A 1 85 ? -61.168 2.184 70.425 1.00 88.88 85 CYS A C 1
ATOM 670 O O . CYS A 1 85 ? -60.030 2.323 69.982 1.00 88.88 85 CYS A O 1
ATOM 672 N N . GLN A 1 86 ? -61.822 1.026 70.303 1.00 88.19 86 GLN A N 1
ATOM 673 C CA . GLN A 1 86 ? -61.273 -0.129 69.590 1.00 88.19 86 GLN A CA 1
ATOM 674 C C . GLN A 1 86 ? -61.188 0.120 68.077 1.00 88.19 86 GLN A C 1
ATOM 676 O O . GLN A 1 86 ? -60.182 -0.238 67.458 1.00 88.19 86 GLN A O 1
ATOM 681 N N . ALA A 1 87 ? -62.205 0.759 67.493 1.00 86.12 87 ALA A N 1
ATOM 682 C CA . ALA A 1 87 ? -62.204 1.162 66.092 1.00 86.12 87 ALA A CA 1
ATOM 683 C C . ALA A 1 87 ? -61.087 2.181 65.812 1.00 86.12 87 ALA A C 1
ATOM 685 O O . ALA A 1 87 ? -60.306 1.967 64.889 1.00 86.12 87 ALA A O 1
ATOM 686 N N . ASP A 1 88 ? -60.916 3.197 66.659 1.00 86.44 88 ASP A N 1
ATOM 687 C CA . ASP A 1 88 ? -59.845 4.195 66.544 1.00 86.44 88 ASP A CA 1
ATOM 688 C C . ASP A 1 88 ? -58.451 3.552 66.623 1.00 86.44 88 ASP A C 1
ATOM 690 O O . ASP A 1 88 ? -57.577 3.854 65.809 1.00 86.44 88 ASP A O 1
ATOM 694 N N . LEU A 1 89 ? -58.249 2.599 67.542 1.00 84.12 89 LEU A N 1
ATOM 695 C CA . LEU A 1 89 ? -57.004 1.825 67.633 1.00 84.12 89 LEU A CA 1
ATOM 696 C C . LEU A 1 89 ? -56.742 0.983 66.378 1.00 84.12 89 LEU A C 1
ATOM 698 O O . LEU A 1 89 ? -55.587 0.786 66.002 1.00 84.12 89 LEU A O 1
ATOM 702 N N . SER A 1 90 ? -57.788 0.459 65.737 1.00 82.44 90 SER A N 1
ATOM 703 C CA . SER A 1 90 ? -57.652 -0.292 64.486 1.00 82.44 90 SER A CA 1
ATOM 704 C C . SER A 1 90 ? -57.370 0.623 63.290 1.00 82.44 90 SER A C 1
ATOM 706 O O . SER A 1 90 ? -56.507 0.300 62.479 1.00 82.44 90 SER A O 1
ATOM 708 N N . CYS A 1 91 ? -58.002 1.798 63.232 1.00 77.50 91 CYS A N 1
ATOM 709 C CA . CYS A 1 91 ? -57.759 2.812 62.209 1.00 77.50 91 CYS A CA 1
ATOM 710 C C . CYS A 1 91 ? -56.323 3.342 62.275 1.00 77.50 91 CYS A C 1
ATOM 712 O O . CYS A 1 91 ? -55.689 3.468 61.238 1.00 77.50 91 CYS A O 1
ATOM 714 N N . GLN A 1 92 ? -55.781 3.578 63.475 1.00 76.69 92 GLN A N 1
ATOM 715 C CA . GLN A 1 92 ? -54.388 4.013 63.652 1.00 76.69 92 GLN A CA 1
ATOM 716 C C . GLN A 1 92 ? -53.371 2.949 63.222 1.00 76.69 92 GLN A C 1
ATOM 718 O O . GLN A 1 92 ? -52.325 3.279 62.675 1.00 76.69 92 GLN A O 1
ATOM 723 N N . LYS A 1 93 ? -53.658 1.663 63.457 1.00 78.38 93 LYS A N 1
ATOM 724 C CA . LYS A 1 93 ? -52.773 0.557 63.045 1.00 78.38 93 LYS A CA 1
ATOM 725 C C . LYS A 1 93 ? -52.814 0.288 61.545 1.00 78.38 93 LYS A C 1
ATOM 727 O O . LYS A 1 93 ? -51.812 -0.142 60.986 1.00 78.38 93 LYS A O 1
ATOM 732 N N . ASN A 1 94 ? -53.970 0.518 60.930 1.00 74.31 94 ASN A N 1
ATOM 733 C CA . ASN A 1 94 ? -54.200 0.314 59.503 1.00 74.31 94 ASN A CA 1
ATOM 734 C C . ASN A 1 94 ? -54.032 1.610 58.696 1.00 74.31 94 ASN A C 1
ATOM 736 O O . ASN A 1 94 ? -54.419 1.649 57.532 1.00 74.31 94 ASN A O 1
ATOM 740 N N . GLN A 1 95 ? -53.519 2.677 59.312 1.00 79.56 95 GLN A N 1
ATOM 741 C CA . GLN A 1 95 ? -53.242 3.920 58.616 1.00 79.56 95 GLN A CA 1
ATOM 742 C C . GLN A 1 95 ? -52.044 3.695 57.694 1.00 79.56 95 GLN A C 1
ATOM 744 O O . GLN A 1 95 ? -50.972 3.290 58.151 1.00 79.56 95 GLN A O 1
ATOM 749 N N . ASP A 1 96 ? -52.243 3.926 56.398 1.00 77.25 96 ASP A N 1
ATOM 750 C CA . ASP A 1 96 ? -51.167 3.833 55.422 1.00 77.25 96 ASP A CA 1
ATOM 751 C C . ASP A 1 96 ? -50.042 4.804 55.787 1.00 77.25 96 ASP A C 1
ATOM 753 O O . ASP A 1 96 ? -50.265 5.887 56.340 1.00 77.25 96 ASP A O 1
ATOM 757 N N . LEU A 1 97 ? -48.814 4.385 55.496 1.00 75.06 97 LEU A N 1
ATOM 758 C CA . LEU A 1 97 ? -47.631 5.191 55.758 1.00 75.06 97 LEU A CA 1
ATOM 759 C C . LEU A 1 97 ? -47.721 6.480 54.956 1.00 75.06 97 LEU A C 1
ATOM 761 O O . LEU A 1 97 ? -48.016 6.453 53.763 1.00 75.06 97 LEU A O 1
ATOM 765 N N . SER A 1 98 ? -47.426 7.597 55.611 1.00 84.25 98 SER A N 1
ATOM 766 C CA . SER A 1 98 ? -47.304 8.876 54.919 1.00 84.25 98 SER A CA 1
ATOM 767 C C . SER A 1 98 ? -46.222 8.777 53.838 1.00 84.25 98 SER A C 1
ATOM 769 O O . SER A 1 98 ? -45.219 8.093 54.044 1.00 84.25 98 SER A O 1
ATOM 771 N N . ASP A 1 99 ? -46.368 9.484 52.716 1.00 87.31 99 ASP A N 1
ATOM 772 C CA . ASP A 1 99 ? -45.395 9.457 51.610 1.00 87.31 99 ASP A CA 1
ATOM 773 C C . ASP A 1 99 ? -43.961 9.749 52.094 1.00 87.31 99 ASP A C 1
ATOM 775 O O . ASP A 1 99 ? -42.994 9.131 51.650 1.00 87.31 99 ASP A O 1
ATOM 779 N N . LEU A 1 100 ? -43.827 10.630 53.092 1.00 86.69 100 LEU A N 1
ATOM 780 C CA . LEU A 1 100 ? -42.551 10.948 53.740 1.00 86.69 100 LEU A CA 1
ATOM 781 C C . LEU A 1 100 ? -41.985 9.776 54.557 1.00 86.69 100 LEU A C 1
ATOM 783 O O . LEU A 1 100 ? -40.772 9.587 54.621 1.00 86.69 100 LEU A O 1
ATOM 787 N N . GLU A 1 101 ? -42.848 8.989 55.200 1.00 87.31 101 GLU A N 1
ATOM 788 C CA . GLU A 1 101 ? -42.456 7.800 55.961 1.00 87.31 101 GLU A CA 1
ATOM 789 C C . GLU A 1 101 ? -42.102 6.634 55.036 1.00 87.31 101 GLU A C 1
ATOM 791 O O . GLU A 1 101 ? -41.168 5.887 55.331 1.00 87.31 101 GLU A O 1
ATOM 796 N N . ALA A 1 102 ? -42.814 6.487 53.917 1.00 89.19 102 ALA A N 1
ATOM 797 C CA . ALA A 1 102 ? -42.490 5.522 52.874 1.00 89.19 102 ALA A CA 1
ATOM 798 C C . ALA A 1 102 ? -41.123 5.834 52.248 1.00 89.19 102 ALA A C 1
ATOM 800 O O . ALA A 1 102 ? -40.243 4.973 52.238 1.00 89.19 102 ALA A O 1
ATOM 801 N N . GLU A 1 103 ? -40.885 7.088 51.855 1.00 91.94 103 GLU A N 1
ATOM 802 C CA . GLU A 1 103 ? -39.594 7.521 51.315 1.00 91.94 103 GLU A CA 1
ATOM 803 C C . GLU A 1 103 ? -38.460 7.367 52.349 1.00 91.94 103 GLU A C 1
ATOM 805 O O . GLU A 1 103 ? -37.355 6.925 52.025 1.00 91.94 103 GLU A O 1
ATOM 810 N N . ALA A 1 104 ? -38.719 7.674 53.625 1.00 92.56 104 ALA A N 1
ATOM 811 C CA . ALA A 1 104 ? -37.747 7.449 54.694 1.00 92.56 104 ALA A CA 1
ATOM 812 C C . ALA A 1 104 ? -37.406 5.958 54.867 1.00 92.56 104 ALA A C 1
ATOM 814 O O . ALA A 1 104 ? -36.240 5.622 55.096 1.00 92.56 104 ALA A O 1
ATOM 815 N N . LYS A 1 105 ? -38.392 5.062 54.730 1.00 91.69 105 LYS A N 1
ATOM 816 C CA . LYS A 1 105 ? -38.182 3.608 54.775 1.00 91.69 105 LYS A CA 1
ATOM 817 C C . LYS A 1 105 ? -37.378 3.107 53.584 1.00 91.69 105 LYS A C 1
ATOM 819 O O . LYS A 1 105 ? -36.441 2.348 53.806 1.00 91.69 105 LYS A O 1
ATOM 824 N N . GLU A 1 106 ? -37.679 3.548 52.367 1.00 94.25 106 GLU A N 1
ATOM 825 C CA . GLU A 1 106 ? -36.909 3.182 51.170 1.00 94.25 106 GLU A CA 1
ATOM 826 C C . GLU A 1 106 ? -35.453 3.636 51.282 1.00 94.25 106 GLU A C 1
ATOM 828 O O . GLU A 1 106 ? -34.528 2.856 51.059 1.00 94.25 106 GLU A O 1
ATOM 833 N N . ARG A 1 107 ? -35.224 4.878 51.724 1.00 95.19 107 ARG A N 1
ATOM 834 C CA . ARG A 1 107 ? -33.869 5.389 51.970 1.00 95.19 107 ARG A CA 1
ATOM 835 C C . ARG A 1 107 ? -33.145 4.568 53.036 1.00 95.19 107 ARG A C 1
ATOM 837 O O . ARG A 1 107 ? -31.972 4.247 52.863 1.00 95.19 107 ARG A O 1
ATOM 844 N N . ALA A 1 108 ? -33.825 4.215 54.127 1.00 94.94 108 ALA A N 1
ATOM 845 C CA . ALA A 1 108 ? -33.250 3.381 55.178 1.00 94.94 108 ALA A CA 1
ATOM 846 C C . ALA A 1 108 ? -32.921 1.965 54.677 1.00 94.94 108 ALA A C 1
ATOM 848 O O . ALA A 1 108 ? -31.857 1.440 55.001 1.00 94.94 108 ALA A O 1
ATOM 849 N N . GLN A 1 109 ? -33.794 1.371 53.861 1.00 95.75 109 GLN A N 1
ATOM 850 C CA . GLN A 1 109 ? -33.575 0.068 53.234 1.00 95.75 109 GLN A CA 1
ATOM 851 C C . GLN A 1 109 ? -32.388 0.108 52.278 1.00 95.75 109 GLN A C 1
ATOM 853 O O . GLN A 1 109 ? -31.473 -0.687 52.443 1.00 95.75 109 GLN A O 1
ATOM 858 N N . TYR A 1 110 ? -32.327 1.088 51.377 1.00 96.62 110 TYR A N 1
ATOM 859 C CA . TYR A 1 110 ? -31.193 1.268 50.473 1.00 96.62 110 TYR A CA 1
ATOM 860 C C . TYR A 1 110 ? -29.870 1.428 51.232 1.00 96.62 110 TYR A C 1
ATOM 862 O O . TYR A 1 110 ? -28.858 0.832 50.869 1.00 96.62 110 TYR A O 1
ATOM 870 N N . LEU A 1 111 ? -29.857 2.208 52.319 1.00 97.19 111 LEU A N 1
ATOM 871 C CA . LEU A 1 111 ? -28.666 2.352 53.159 1.00 97.19 111 LEU A CA 1
ATOM 872 C C . LEU A 1 111 ? -28.266 1.028 53.817 1.00 97.19 111 LEU A C 1
ATOM 874 O O . LEU A 1 111 ? -27.076 0.717 53.879 1.00 97.19 111 LEU A O 1
ATOM 878 N N . LEU A 1 112 ? -29.240 0.251 54.290 1.00 96.81 112 LEU A N 1
ATOM 879 C CA . LEU A 1 112 ? -29.011 -1.045 54.919 1.00 96.81 112 LEU A CA 1
ATOM 880 C C . LEU A 1 112 ? -28.514 -2.084 53.905 1.00 96.81 112 LEU A C 1
ATOM 882 O O . LEU A 1 112 ? -27.546 -2.788 54.179 1.00 96.81 112 LEU A O 1
ATOM 886 N N . GLU A 1 113 ? -29.107 -2.135 52.716 1.00 96.81 113 GLU A N 1
ATOM 887 C CA . GLU A 1 113 ? -28.670 -2.970 51.596 1.00 96.81 113 GLU A CA 1
ATOM 888 C C . GLU A 1 113 ? -27.262 -2.603 51.148 1.00 96.81 113 GLU A C 1
ATOM 890 O O . GLU A 1 113 ? -26.407 -3.476 51.026 1.00 96.81 113 GLU A O 1
ATOM 895 N N . ARG A 1 114 ? -26.979 -1.310 50.983 1.00 97.62 114 ARG A N 1
ATOM 896 C CA . ARG A 1 114 ? -25.649 -0.826 50.618 1.00 97.62 114 ARG A CA 1
ATOM 897 C C . ARG A 1 114 ? -24.610 -1.169 51.686 1.00 97.62 114 ARG A C 1
ATOM 899 O O . ARG A 1 114 ? -23.496 -1.563 51.349 1.00 97.62 114 ARG A O 1
ATOM 906 N N . ALA A 1 115 ? -24.954 -1.034 52.967 1.00 97.12 115 ALA A N 1
ATOM 907 C CA . ALA A 1 115 ? -24.078 -1.429 54.068 1.00 97.12 115 ALA A CA 1
ATOM 908 C C . ALA A 1 115 ? -23.834 -2.946 54.081 1.00 97.12 115 ALA A C 1
ATOM 910 O O . ALA A 1 115 ? -22.703 -3.385 54.287 1.00 97.12 115 ALA A O 1
ATOM 911 N N . ASN A 1 116 ? -24.870 -3.746 53.819 1.00 95.69 116 ASN A N 1
ATOM 912 C CA . ASN A 1 116 ? -24.744 -5.194 53.694 1.00 95.69 116 ASN A CA 1
ATOM 913 C C . ASN A 1 116 ? -23.886 -5.582 52.483 1.00 95.69 116 ASN A C 1
ATOM 915 O O . ASN A 1 116 ? -22.996 -6.407 52.637 1.00 95.69 116 ASN A O 1
ATOM 919 N N . ALA A 1 117 ? -24.066 -4.949 51.322 1.00 96.19 117 ALA A N 1
ATOM 920 C CA . ALA A 1 117 ? -23.244 -5.180 50.134 1.00 96.19 117 ALA A CA 1
ATOM 921 C C . ALA A 1 117 ? -21.765 -4.873 50.403 1.00 96.19 117 ALA A C 1
ATOM 923 O O . ALA A 1 117 ? -20.913 -5.718 50.149 1.00 96.19 117 ALA A O 1
ATOM 924 N N . MET A 1 118 ? -21.465 -3.728 51.030 1.00 95.56 118 MET A N 1
ATOM 925 C CA . MET A 1 118 ? -20.097 -3.401 51.445 1.00 95.56 118 MET A CA 1
ATOM 926 C C . MET A 1 118 ? -19.520 -4.444 52.406 1.00 95.56 118 MET A C 1
ATOM 928 O O . MET A 1 118 ? -18.338 -4.754 52.325 1.00 95.56 118 MET A O 1
ATOM 932 N N . ARG A 1 119 ? -20.326 -4.998 53.321 1.00 95.75 119 ARG A N 1
ATOM 933 C CA . ARG A 1 119 ? -19.871 -6.083 54.201 1.00 95.75 119 ARG A CA 1
ATOM 934 C C . ARG A 1 119 ? -19.554 -7.357 53.422 1.00 95.75 119 ARG A C 1
ATOM 936 O O . ARG A 1 119 ? -18.501 -7.930 53.672 1.00 95.75 119 ARG A O 1
ATOM 943 N N . MET A 1 120 ? -20.419 -7.757 52.490 1.00 94.19 120 MET A N 1
ATOM 944 C CA . MET A 1 120 ? -20.200 -8.933 51.640 1.00 94.19 120 MET A CA 1
ATOM 945 C C . MET A 1 120 ? -18.950 -8.766 50.765 1.00 94.19 120 MET A C 1
ATOM 947 O O . MET A 1 120 ? -18.131 -9.669 50.685 1.00 94.19 120 MET A O 1
ATOM 951 N N . GLU A 1 121 ? -18.733 -7.590 50.167 1.00 93.38 121 GLU A N 1
ATOM 952 C CA . GLU A 1 121 ? -17.526 -7.296 49.376 1.00 93.38 121 GLU A CA 1
ATOM 953 C C . GLU A 1 121 ? -16.228 -7.390 50.189 1.00 93.38 121 GLU A C 1
ATOM 955 O O . GLU A 1 121 ? -15.155 -7.628 49.632 1.00 93.38 121 GLU A O 1
ATOM 960 N N . GLN A 1 122 ? -16.297 -7.189 51.508 1.00 94.25 122 GLN A N 1
ATOM 961 C CA . GLN A 1 122 ? -15.132 -7.340 52.374 1.00 94.25 122 GLN A CA 1
ATOM 962 C C . GLN A 1 122 ? -14.777 -8.799 52.665 1.00 94.25 122 GLN A C 1
ATOM 964 O O . GLN A 1 122 ? -13.642 -9.041 53.087 1.00 94.25 122 GLN A O 1
ATOM 969 N N . GLU A 1 123 ? -15.687 -9.745 52.430 1.00 94.62 123 GLU A N 1
ATOM 970 C CA . GLU A 1 123 ? -15.432 -11.172 52.609 1.00 94.62 123 GLU A CA 1
ATOM 971 C C . GLU A 1 123 ? -14.346 -11.652 51.633 1.00 94.62 123 GLU A C 1
ATOM 973 O O . GLU A 1 123 ? -14.361 -11.344 50.439 1.00 94.62 123 GLU A O 1
ATOM 978 N N . ASP A 1 124 ? -13.376 -12.419 52.139 1.00 95.00 124 ASP A N 1
ATOM 979 C CA . ASP A 1 124 ? -12.192 -12.819 51.364 1.00 95.00 124 ASP A CA 1
ATOM 980 C C . ASP A 1 124 ? -12.540 -13.683 50.145 1.00 95.00 124 ASP A C 1
ATOM 982 O O . ASP A 1 124 ? -11.845 -13.642 49.131 1.00 95.00 124 ASP A O 1
ATOM 986 N N . GLU A 1 125 ? -13.613 -14.469 50.227 1.00 94.75 125 GLU A N 1
ATOM 987 C CA . GLU A 1 125 ? -14.116 -15.272 49.109 1.00 94.75 125 GLU A CA 1
ATOM 988 C C . GLU A 1 125 ? -14.622 -14.381 47.973 1.00 94.75 125 GLU A C 1
ATOM 990 O O . GLU A 1 125 ? -14.269 -14.602 46.815 1.00 94.75 125 GLU A O 1
ATOM 995 N N . VAL A 1 126 ? -15.370 -13.324 48.307 1.00 95.38 126 VAL A N 1
ATOM 996 C CA . VAL A 1 126 ? -15.877 -12.349 47.334 1.00 95.38 126 VAL A CA 1
ATOM 997 C C . VAL A 1 126 ? -14.724 -11.568 46.707 1.00 95.38 126 VAL A C 1
ATOM 999 O O . VAL A 1 126 ? -14.707 -11.376 45.494 1.00 95.38 126 VAL A O 1
ATOM 1002 N N . LYS A 1 127 ? -13.699 -11.194 47.483 1.00 96.12 127 LYS A N 1
ATOM 1003 C CA . LYS A 1 127 ? -12.485 -10.556 46.938 1.00 96.12 127 LYS A CA 1
ATOM 1004 C C . LYS A 1 127 ? -11.744 -11.451 45.947 1.00 96.12 127 LYS A C 1
ATOM 1006 O O . LYS A 1 127 ? -11.388 -10.980 44.872 1.00 96.12 127 LYS A O 1
ATOM 1011 N N . LYS A 1 128 ? -11.554 -12.733 46.277 1.00 97.06 128 LYS A N 1
ATOM 1012 C CA . LYS A 1 128 ? -10.932 -13.716 45.370 1.00 97.06 128 LYS A CA 1
ATOM 1013 C C . LYS A 1 128 ? -11.756 -13.914 44.101 1.00 97.06 128 LYS A C 1
ATOM 1015 O O . LYS A 1 128 ? -11.198 -14.012 43.015 1.00 97.06 128 LYS A O 1
ATOM 1020 N N . LEU A 1 129 ? -13.083 -13.957 44.218 1.00 96.56 129 LEU A N 1
ATOM 1021 C CA . LEU A 1 129 ? -13.962 -14.026 43.051 1.00 96.56 129 LEU A CA 1
ATOM 1022 C C . LEU A 1 129 ? -13.840 -12.770 42.183 1.00 96.56 129 LEU A C 1
ATOM 1024 O O . LEU A 1 129 ? -13.727 -12.893 40.968 1.00 96.56 129 LEU A O 1
ATOM 1028 N N . ASN A 1 130 ? -13.797 -11.580 42.785 1.00 95.25 130 ASN A N 1
ATOM 1029 C CA . ASN A 1 130 ? -13.599 -10.326 42.057 1.00 95.25 130 ASN A CA 1
ATOM 1030 C C . ASN A 1 130 ? -12.244 -10.281 41.331 1.00 95.25 130 ASN A C 1
ATOM 1032 O O . ASN A 1 130 ? -12.183 -9.791 40.206 1.00 95.25 130 ASN A O 1
ATOM 1036 N N . GLU A 1 131 ? -11.181 -10.826 41.930 1.00 96.50 131 GLU A N 1
ATOM 1037 C CA . GLU A 1 131 ? -9.871 -10.996 41.284 1.00 96.50 131 GLU A CA 1
ATOM 1038 C C . GLU A 1 131 ? -9.969 -11.912 40.054 1.00 96.50 131 GLU A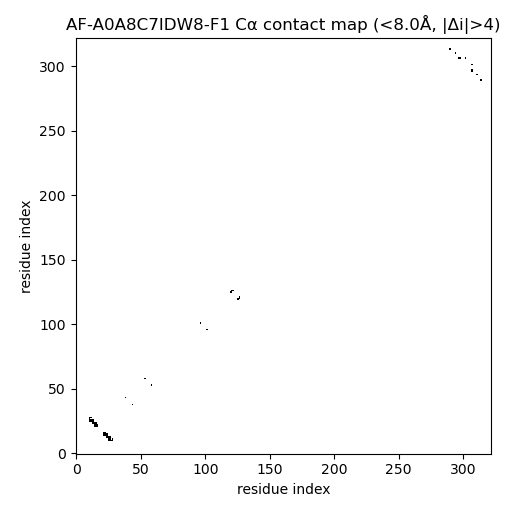 C 1
ATOM 1040 O O . GLU A 1 131 ? -9.582 -11.511 38.960 1.00 96.50 131 GLU A O 1
ATOM 1045 N N . LEU A 1 132 ? -10.600 -13.085 40.186 1.00 97.44 132 LEU A N 1
ATOM 1046 C CA . LEU A 1 132 ? -10.804 -14.009 39.062 1.00 97.44 132 LEU A CA 1
ATOM 1047 C C . LEU A 1 132 ? -11.664 -13.408 37.940 1.00 97.44 132 LEU A C 1
ATOM 1049 O O . LEU A 1 132 ? -11.404 -13.647 36.761 1.00 97.44 132 LEU A O 1
ATOM 1053 N N . ILE A 1 133 ? -12.694 -12.634 38.293 1.00 96.88 133 ILE A N 1
ATOM 1054 C CA . ILE A 1 133 ? -13.536 -11.922 37.323 1.00 96.88 133 ILE A CA 1
ATOM 1055 C C . ILE A 1 133 ? -12.704 -10.874 36.578 1.00 96.88 133 ILE A C 1
ATOM 1057 O O . ILE A 1 133 ? -12.796 -10.774 35.353 1.00 96.88 133 ILE A O 1
ATOM 1061 N N . LEU A 1 134 ? -11.872 -10.113 37.294 1.00 98.00 134 LEU A N 1
ATOM 1062 C CA . LEU A 1 134 ? -10.989 -9.122 36.687 1.00 98.00 134 LEU A CA 1
ATOM 1063 C C . LEU A 1 134 ? -9.976 -9.780 35.744 1.00 98.00 134 LEU A C 1
ATOM 1065 O O . LEU A 1 134 ? -9.791 -9.302 34.626 1.00 98.00 134 LEU A O 1
ATOM 1069 N N . ASP A 1 135 ? -9.376 -10.896 36.152 1.00 97.88 135 ASP A N 1
ATOM 1070 C CA . ASP A 1 135 ? -8.454 -11.661 35.315 1.00 97.88 135 ASP A CA 1
ATOM 1071 C C . ASP A 1 135 ? -9.146 -12.180 34.051 1.00 97.88 135 ASP A C 1
ATOM 1073 O O . ASP A 1 135 ? -8.616 -12.027 32.949 1.00 97.88 135 ASP A O 1
ATOM 1077 N N . ALA A 1 136 ? -10.363 -12.718 34.171 1.00 98.25 136 ALA A N 1
ATOM 1078 C CA . ALA A 1 136 ? -11.154 -13.153 33.023 1.00 98.25 136 ALA A CA 1
ATOM 1079 C C . ALA A 1 136 ? -11.450 -11.995 32.053 1.00 98.25 136 ALA A C 1
ATOM 1081 O O . ALA A 1 136 ? -11.330 -12.164 30.837 1.00 98.25 136 ALA A O 1
ATOM 1082 N N . HIS A 1 137 ? -11.772 -10.804 32.569 1.00 98.06 137 HIS A N 1
ATOM 1083 C CA . HIS A 1 137 ? -11.932 -9.604 31.745 1.00 98.06 137 HIS A CA 1
ATOM 1084 C C . HIS A 1 137 ? -10.628 -9.202 31.048 1.00 98.06 137 HIS A C 1
ATOM 1086 O O . HIS A 1 137 ? -10.636 -8.938 29.844 1.00 98.06 137 HIS A O 1
ATOM 1092 N N . CYS A 1 138 ? -9.504 -9.194 31.766 1.00 98.00 138 CYS A N 1
ATOM 1093 C CA . CYS A 1 138 ? -8.188 -8.902 31.200 1.00 98.00 138 CYS A CA 1
ATOM 1094 C C . CYS A 1 138 ? -7.815 -9.892 30.089 1.00 98.00 138 CYS A C 1
ATOM 1096 O O . CYS A 1 138 ? -7.321 -9.478 29.039 1.00 98.00 138 CYS A O 1
ATOM 1098 N N . HIS A 1 139 ? -8.081 -11.184 30.288 1.00 98.12 139 HIS A N 1
ATOM 1099 C CA . HIS A 1 139 ? -7.868 -12.215 29.277 1.00 98.12 139 HIS A CA 1
ATOM 1100 C C . HIS A 1 139 ? -8.743 -11.997 28.043 1.00 98.12 139 HIS A C 1
ATOM 1102 O O . HIS A 1 139 ? -8.211 -11.977 26.938 1.00 98.12 139 HIS A O 1
ATOM 1108 N N . ALA A 1 140 ? -10.039 -11.727 28.216 1.00 98.31 140 ALA A N 1
ATOM 1109 C CA . ALA A 1 140 ? -10.941 -11.461 27.096 1.00 98.31 140 ALA A CA 1
ATOM 1110 C C . ALA A 1 140 ? -10.492 -10.252 26.256 1.00 98.31 140 ALA A C 1
ATOM 1112 O O . ALA A 1 140 ? -10.483 -10.313 25.025 1.00 98.31 140 ALA A O 1
ATOM 1113 N N . VAL A 1 141 ? -10.066 -9.166 26.912 1.00 98.12 141 VAL A N 1
ATOM 1114 C CA . VAL A 1 141 ? -9.526 -7.984 26.222 1.00 98.12 141 VAL A CA 1
ATOM 1115 C C . VAL A 1 141 ? -8.222 -8.322 25.504 1.00 98.12 141 VAL A C 1
ATOM 1117 O O . VAL A 1 141 ? -8.026 -7.918 24.360 1.00 98.12 141 VAL A O 1
ATOM 1120 N N . ARG A 1 142 ? -7.327 -9.079 26.145 1.00 98.31 142 ARG A N 1
ATOM 1121 C CA . ARG A 1 142 ? -6.055 -9.476 25.538 1.00 98.31 142 ARG A CA 1
ATOM 1122 C C . ARG A 1 142 ? -6.259 -10.366 24.315 1.00 98.31 142 ARG A C 1
ATOM 1124 O O . ARG A 1 142 ? -5.576 -10.166 23.315 1.00 98.31 142 ARG A O 1
ATOM 1131 N N . ASP A 1 143 ? -7.187 -11.310 24.377 1.00 98.44 143 ASP A N 1
ATOM 1132 C CA . ASP A 1 143 ? -7.506 -12.195 23.259 1.00 98.44 143 ASP A CA 1
ATOM 1133 C C . ASP A 1 143 ? -8.074 -11.398 22.080 1.00 98.44 143 ASP A C 1
ATOM 1135 O O . ASP A 1 143 ? -7.623 -11.577 20.947 1.00 98.44 143 ASP A O 1
ATOM 1139 N N . ALA A 1 144 ? -8.974 -10.444 22.346 1.00 98.19 144 ALA A N 1
ATOM 1140 C CA . ALA A 1 144 ? -9.466 -9.516 21.329 1.00 98.19 144 ALA A CA 1
ATOM 1141 C C . ALA A 1 144 ? -8.320 -8.708 20.690 1.00 98.19 144 ALA A C 1
ATOM 1143 O O . ALA A 1 144 ? -8.196 -8.685 19.468 1.00 98.19 144 ALA A O 1
ATOM 1144 N N . GLN A 1 145 ? -7.416 -8.140 21.494 1.00 98.25 145 GLN A N 1
ATOM 1145 C CA . GLN A 1 145 ? -6.250 -7.396 20.995 1.00 98.25 145 GLN A CA 1
ATOM 1146 C C . GLN A 1 145 ? -5.288 -8.263 20.170 1.00 98.25 145 GLN A C 1
ATOM 1148 O O . GLN A 1 145 ? -4.688 -7.789 19.204 1.00 98.25 145 GLN A O 1
ATOM 1153 N N . ILE A 1 146 ? -5.101 -9.533 20.542 1.00 98.50 146 ILE A N 1
ATOM 1154 C CA . ILE A 1 146 ? -4.270 -10.469 19.777 1.00 98.50 146 ILE A CA 1
ATOM 1155 C C . ILE A 1 146 ? -4.905 -10.740 18.411 1.00 98.50 146 ILE A C 1
ATOM 1157 O O . ILE A 1 146 ? -4.192 -10.718 17.406 1.00 98.50 146 ILE A O 1
ATOM 1161 N N . LEU A 1 147 ? -6.221 -10.963 18.364 1.00 98.31 147 LEU A N 1
ATOM 1162 C CA . LEU A 1 147 ? -6.952 -11.166 17.113 1.00 98.31 147 LEU A CA 1
ATOM 1163 C C . LEU A 1 147 ? -6.911 -9.915 16.227 1.00 98.31 147 LEU A C 1
ATOM 1165 O O . LEU A 1 147 ? -6.586 -10.030 15.048 1.00 98.31 147 LEU A O 1
ATOM 1169 N N . GLU A 1 148 ? -7.142 -8.727 16.791 1.00 98.31 148 GLU A N 1
ATOM 1170 C CA . GLU A 1 148 ? -7.014 -7.448 16.077 1.00 98.31 148 GLU A CA 1
ATOM 1171 C C . GLU A 1 148 ? -5.610 -7.277 15.493 1.00 98.31 148 GLU A C 1
ATOM 1173 O O . GLU A 1 148 ? -5.449 -6.980 14.311 1.00 98.31 148 GLU A O 1
ATOM 1178 N N . ARG A 1 149 ? -4.564 -7.536 16.287 1.00 98.56 149 ARG A N 1
ATOM 1179 C CA . ARG A 1 149 ? -3.181 -7.465 15.803 1.00 98.56 149 ARG A CA 1
ATOM 1180 C C . ARG A 1 149 ? -2.929 -8.438 14.651 1.00 98.56 149 ARG A C 1
ATOM 1182 O O . ARG A 1 149 ? -2.220 -8.082 13.713 1.00 98.56 149 ARG A O 1
ATOM 1189 N N . GLN A 1 150 ? -3.449 -9.661 14.726 1.00 98.31 150 GLN A N 1
ATOM 1190 C CA . GLN A 1 150 ? -3.306 -10.642 13.647 1.00 98.31 150 GLN A CA 1
ATOM 1191 C C . GLN A 1 150 ? -4.017 -10.183 12.370 1.00 98.31 150 GLN A C 1
ATOM 1193 O O . GLN A 1 150 ? -3.439 -10.307 11.293 1.00 98.31 150 GLN A O 1
ATOM 1198 N N . GLN A 1 151 ? -5.218 -9.614 12.492 1.00 98.25 151 GLN A N 1
ATOM 1199 C CA . GLN A 1 151 ? -5.962 -9.047 11.365 1.00 98.25 151 GLN A CA 1
ATOM 1200 C C . GLN A 1 151 ? -5.198 -7.888 10.719 1.00 98.25 151 GLN A C 1
ATOM 1202 O O . GLN A 1 151 ? -4.951 -7.930 9.519 1.00 98.25 151 GLN A O 1
ATOM 1207 N N . ILE A 1 152 ? -4.713 -6.929 11.515 1.00 98.38 152 ILE A N 1
ATOM 1208 C CA . ILE A 1 152 ? -3.918 -5.793 11.021 1.00 98.38 152 ILE A CA 1
ATOM 1209 C C . ILE A 1 152 ? -2.665 -6.279 10.281 1.00 98.38 152 ILE A C 1
ATOM 1211 O O . ILE A 1 152 ? -2.324 -5.755 9.225 1.00 98.38 152 ILE A O 1
ATOM 1215 N N . LEU A 1 153 ? -1.965 -7.288 10.812 1.00 98.50 153 LEU A N 1
ATOM 1216 C CA . LEU A 1 153 ? -0.785 -7.848 10.148 1.00 98.50 153 LEU A CA 1
ATOM 1217 C C . LEU A 1 153 ? -1.128 -8.533 8.821 1.00 98.50 153 LEU A C 1
ATOM 1219 O O . LEU A 1 153 ? -0.350 -8.423 7.878 1.00 98.50 153 LEU A O 1
ATOM 1223 N N . ALA A 1 154 ? -2.261 -9.233 8.740 1.00 98.44 154 ALA A N 1
ATOM 1224 C CA . ALA A 1 154 ? -2.713 -9.850 7.498 1.00 98.44 154 ALA A CA 1
ATOM 1225 C C . ALA A 1 154 ? -3.070 -8.789 6.443 1.00 98.44 154 ALA A C 1
ATOM 1227 O O . ALA A 1 154 ? -2.601 -8.876 5.312 1.00 98.44 154 ALA A O 1
ATOM 1228 N N . GLU A 1 155 ? -3.816 -7.752 6.833 1.00 98.25 155 GLU A N 1
ATOM 1229 C CA . GLU A 1 155 ? -4.172 -6.630 5.955 1.00 98.25 155 GLU A CA 1
ATOM 1230 C C . GLU A 1 155 ? -2.931 -5.879 5.453 1.00 98.25 155 GLU A C 1
ATOM 1232 O O . GLU A 1 155 ? -2.826 -5.580 4.264 1.00 98.25 155 GLU A O 1
ATOM 1237 N N . LEU A 1 156 ? -1.951 -5.632 6.331 1.00 98.31 156 LEU A N 1
ATOM 1238 C CA . LEU A 1 156 ? -0.674 -5.024 5.947 1.00 98.31 156 LEU A CA 1
ATOM 1239 C C . LEU A 1 156 ? 0.076 -5.874 4.918 1.00 98.31 156 LEU A C 1
ATOM 1241 O O . LEU A 1 156 ? 0.545 -5.335 3.921 1.00 98.31 156 LEU A O 1
ATOM 1245 N N . GLN A 1 157 ? 0.158 -7.191 5.124 1.00 98.31 157 GLN A N 1
ATOM 1246 C CA . GLN A 1 157 ? 0.815 -8.092 4.171 1.00 98.31 157 GLN A CA 1
ATOM 1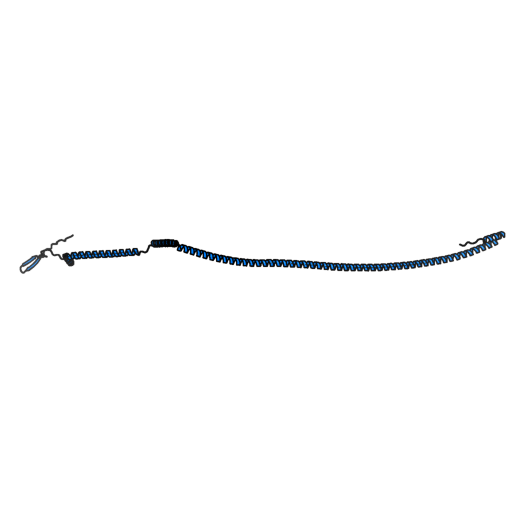247 C C . GLN A 1 157 ? 0.113 -8.114 2.811 1.00 98.31 157 GLN A C 1
ATOM 1249 O O . GLN A 1 157 ? 0.776 -8.209 1.778 1.00 98.31 157 GLN A O 1
ATOM 1254 N N . ASP A 1 158 ? -1.216 -8.049 2.786 1.00 98.00 158 ASP A N 1
ATOM 1255 C CA . ASP A 1 158 ? -1.969 -8.029 1.534 1.00 98.00 158 ASP A CA 1
ATOM 1256 C C . ASP A 1 158 ? -1.787 -6.706 0.776 1.00 98.00 158 ASP A C 1
ATOM 1258 O O . ASP A 1 158 ? -1.614 -6.722 -0.447 1.00 98.00 158 ASP A O 1
ATOM 1262 N N . GLU A 1 159 ? -1.733 -5.570 1.478 1.00 97.31 159 GLU A N 1
ATOM 1263 C CA . GLU A 1 159 ? -1.408 -4.282 0.856 1.00 97.31 159 GLU A CA 1
ATOM 1264 C C . GLU A 1 159 ? 0.055 -4.211 0.387 1.00 97.31 159 GLU A C 1
ATOM 1266 O O . GLU A 1 159 ? 0.310 -3.719 -0.712 1.00 97.31 159 GLU A O 1
ATOM 1271 N N . GLU A 1 160 ? 1.014 -4.764 1.137 1.00 97.69 160 GLU A N 1
ATOM 1272 C CA . GLU A 1 160 ? 2.409 -4.903 0.686 1.00 97.69 160 GLU A CA 1
ATOM 1273 C C . GLU A 1 160 ? 2.487 -5.703 -0.623 1.00 97.69 160 GLU A C 1
ATOM 1275 O O . GLU A 1 160 ? 3.045 -5.220 -1.608 1.00 97.69 160 GLU A O 1
ATOM 1280 N N . ARG A 1 161 ? 1.824 -6.868 -0.699 1.00 98.31 161 ARG A N 1
ATOM 1281 C CA . ARG A 1 161 ? 1.760 -7.679 -1.932 1.00 98.31 161 ARG A CA 1
ATOM 1282 C C . ARG A 1 161 ? 1.142 -6.916 -3.100 1.00 98.31 161 ARG A C 1
ATOM 1284 O O . ARG A 1 161 ? 1.584 -7.056 -4.241 1.00 98.31 161 ARG A O 1
ATOM 1291 N N . ARG A 1 162 ? 0.098 -6.126 -2.841 1.00 98.06 162 ARG A N 1
ATOM 1292 C CA . ARG A 1 162 ? -0.561 -5.306 -3.863 1.00 98.06 162 ARG A CA 1
ATOM 1293 C C . ARG A 1 162 ? 0.367 -4.207 -4.385 1.00 98.06 162 ARG A C 1
ATOM 1295 O O . ARG A 1 162 ? 0.392 -3.969 -5.594 1.00 98.06 162 ARG A O 1
ATOM 1302 N N . LEU A 1 163 ? 1.105 -3.542 -3.497 1.00 97.81 163 LEU A N 1
ATOM 1303 C CA . LEU A 1 163 ? 2.083 -2.519 -3.863 1.00 97.81 163 LEU A CA 1
ATOM 1304 C C . LEU A 1 163 ? 3.252 -3.122 -4.641 1.00 97.81 163 LEU A C 1
ATOM 1306 O O . LEU A 1 163 ? 3.606 -2.583 -5.687 1.00 97.81 163 LEU A O 1
ATOM 1310 N N . ASP A 1 164 ? 3.783 -4.263 -4.206 1.00 97.75 164 ASP A N 1
ATOM 1311 C CA . ASP A 1 164 ? 4.849 -4.976 -4.913 1.00 97.75 164 ASP A CA 1
ATOM 1312 C C . ASP A 1 164 ? 4.418 -5.354 -6.334 1.00 97.75 164 ASP A C 1
ATOM 1314 O O . ASP A 1 164 ? 5.142 -5.093 -7.295 1.00 97.75 164 ASP A O 1
ATOM 1318 N N . ALA A 1 165 ? 3.193 -5.862 -6.506 1.00 97.75 165 ALA A N 1
ATOM 1319 C CA . ALA A 1 165 ? 2.647 -6.162 -7.828 1.00 97.75 165 A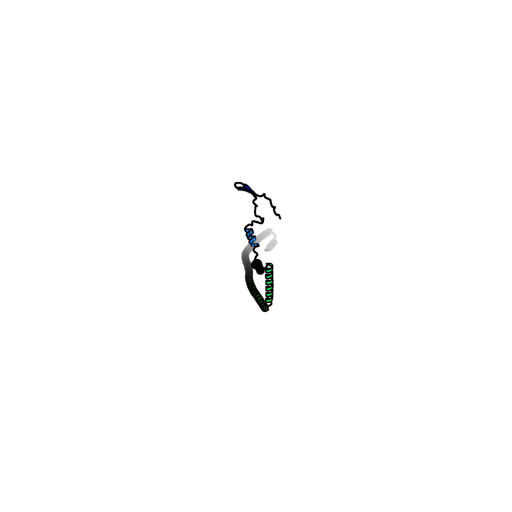LA A CA 1
ATOM 1320 C C . ALA A 1 165 ? 2.535 -4.910 -8.719 1.00 97.75 165 ALA A C 1
ATOM 1322 O O . ALA A 1 165 ? 2.822 -4.970 -9.916 1.00 97.75 165 ALA A O 1
ATOM 1323 N N . MET A 1 166 ? 2.137 -3.765 -8.154 1.00 96.50 166 MET A N 1
ATOM 1324 C CA . MET A 1 166 ? 2.083 -2.494 -8.885 1.00 96.50 166 MET A CA 1
ATOM 1325 C C . MET A 1 166 ? 3.487 -2.014 -9.277 1.00 96.50 166 MET A C 1
ATOM 1327 O O . MET A 1 166 ? 3.704 -1.638 -10.429 1.00 96.50 166 MET A O 1
ATOM 1331 N N . MET A 1 167 ? 4.452 -2.096 -8.357 1.00 96.94 167 MET A N 1
ATOM 1332 C CA . MET A 1 167 ? 5.843 -1.732 -8.620 1.00 96.94 167 MET A CA 1
ATOM 1333 C C . MET A 1 167 ? 6.487 -2.636 -9.671 1.00 96.94 167 MET A C 1
ATOM 1335 O O . MET A 1 167 ? 7.225 -2.140 -10.519 1.00 96.94 167 MET A O 1
ATOM 1339 N N . GLU A 1 168 ? 6.192 -3.937 -9.679 1.00 97.44 168 GLU A N 1
ATOM 1340 C CA . GLU A 1 168 ? 6.664 -4.844 -10.728 1.00 97.44 168 GLU A CA 1
ATOM 1341 C C . GLU A 1 168 ? 6.118 -4.466 -12.106 1.00 97.44 168 GLU A C 1
ATOM 1343 O O . GLU A 1 168 ? 6.848 -4.521 -13.097 1.00 97.44 168 GLU A O 1
ATOM 1348 N N . VAL A 1 169 ? 4.840 -4.085 -12.190 1.00 98.00 169 VAL A N 1
ATOM 1349 C CA . VAL A 1 169 ? 4.236 -3.639 -13.452 1.00 98.00 169 VAL A CA 1
ATOM 1350 C C . VAL A 1 169 ? 4.921 -2.373 -13.953 1.00 98.00 169 VAL A C 1
ATOM 1352 O O . VAL A 1 169 ? 5.285 -2.304 -15.127 1.00 98.00 169 VAL A O 1
ATOM 1355 N N . ASP A 1 170 ? 5.140 -1.391 -13.084 1.00 97.31 170 ASP A N 1
ATOM 1356 C CA . ASP A 1 170 ? 5.823 -0.156 -13.469 1.00 97.31 170 ASP A CA 1
ATOM 1357 C C . ASP A 1 170 ? 7.299 -0.398 -13.806 1.00 97.31 170 ASP A C 1
ATOM 1359 O O . ASP A 1 170 ? 7.817 0.182 -14.762 1.00 97.31 170 ASP A O 1
ATOM 1363 N N . HIS A 1 171 ? 7.958 -1.324 -13.108 1.00 97.88 171 HIS A N 1
ATOM 1364 C CA . HIS A 1 171 ? 9.304 -1.770 -13.446 1.00 97.88 171 HIS A CA 1
ATOM 1365 C C . HIS A 1 171 ? 9.360 -2.404 -14.842 1.00 97.88 171 HIS A C 1
ATOM 1367 O O . HIS A 1 171 ? 10.211 -2.025 -15.647 1.00 97.88 171 HIS A O 1
ATOM 1373 N N . ARG A 1 172 ? 8.428 -3.311 -15.172 1.00 97.69 172 ARG A N 1
ATOM 1374 C CA . ARG A 1 172 ? 8.330 -3.916 -16.512 1.00 97.69 172 ARG A CA 1
ATOM 1375 C C . ARG A 1 172 ? 8.090 -2.860 -17.586 1.00 97.69 172 ARG A C 1
ATOM 1377 O O . ARG A 1 172 ? 8.817 -2.841 -18.570 1.00 97.69 172 ARG A O 1
ATOM 1384 N N . ARG A 1 173 ? 7.156 -1.929 -17.369 1.00 98.12 173 ARG A N 1
ATOM 1385 C CA . ARG A 1 173 ? 6.901 -0.813 -18.300 1.00 98.12 173 ARG A CA 1
ATOM 1386 C C . ARG A 1 173 ? 8.139 0.053 -18.523 1.00 98.12 173 ARG A C 1
ATOM 1388 O O . ARG A 1 173 ? 8.398 0.479 -19.645 1.00 98.12 173 ARG A O 1
ATOM 1395 N N . ALA A 1 174 ? 8.905 0.327 -17.467 1.00 97.88 174 ALA A N 1
ATOM 1396 C CA . ALA A 1 174 ? 10.143 1.091 -17.576 1.00 97.88 174 ALA A CA 1
ATOM 1397 C C . ALA A 1 174 ? 11.208 0.339 -18.391 1.00 97.88 174 ALA A C 1
ATOM 1399 O O . ALA A 1 174 ? 11.877 0.952 -19.222 1.00 97.88 174 ALA A O 1
ATOM 1400 N N . LEU A 1 175 ? 11.342 -0.976 -18.192 1.00 98.31 175 LEU A N 1
ATOM 1401 C CA . LEU A 1 175 ? 12.229 -1.817 -18.998 1.00 98.31 175 LEU A CA 1
ATOM 1402 C C . LEU A 1 175 ? 11.793 -1.853 -20.466 1.00 98.31 175 LEU A C 1
ATOM 1404 O O . LEU A 1 175 ? 12.617 -1.586 -21.333 1.00 98.31 175 LEU A O 1
ATOM 1408 N N . GLU A 1 176 ? 10.508 -2.076 -20.743 1.00 98.00 176 GLU A N 1
ATOM 1409 C CA . GLU A 1 176 ? 9.950 -2.048 -22.103 1.00 98.00 176 GLU A CA 1
ATOM 1410 C C . GLU A 1 176 ? 10.223 -0.703 -22.796 1.00 98.00 176 GLU A C 1
ATOM 1412 O O . GLU A 1 176 ? 10.616 -0.660 -23.961 1.00 98.00 176 GLU A O 1
ATOM 1417 N N . ALA A 1 177 ? 10.078 0.417 -22.081 1.00 97.81 177 ALA A N 1
ATOM 1418 C CA . ALA A 1 177 ? 10.389 1.739 -22.620 1.00 97.81 177 ALA A CA 1
ATOM 1419 C C . ALA A 1 177 ? 11.887 1.909 -22.938 1.00 97.81 177 ALA A C 1
ATOM 1421 O O . ALA A 1 177 ? 12.242 2.495 -23.963 1.00 97.81 177 ALA A O 1
ATOM 1422 N N . LEU A 1 178 ? 12.778 1.396 -22.082 1.00 97.81 178 LEU A N 1
ATOM 1423 C CA . LEU A 1 178 ? 14.222 1.403 -22.340 1.00 97.81 178 LEU A CA 1
ATOM 1424 C C . LEU A 1 178 ? 14.582 0.534 -23.550 1.00 97.81 178 LEU A C 1
ATOM 1426 O O . LEU A 1 178 ? 15.362 0.971 -24.397 1.00 97.81 178 LEU A O 1
ATOM 1430 N N . GLU A 1 179 ? 13.979 -0.649 -23.667 1.00 97.50 179 GLU A N 1
ATOM 1431 C CA . GLU A 1 179 ? 14.155 -1.541 -24.814 1.00 97.50 179 GLU A CA 1
ATOM 1432 C C . GLU A 1 179 ? 13.734 -0.855 -26.118 1.00 97.50 179 GLU A C 1
ATOM 1434 O O . GLU A 1 179 ? 14.512 -0.835 -27.073 1.00 97.50 179 GLU A O 1
ATOM 1439 N N . GLN A 1 180 ? 12.575 -0.188 -26.139 1.00 97.81 180 GLN A N 1
ATOM 1440 C CA . GLN A 1 180 ? 12.110 0.584 -27.298 1.00 97.81 180 GLN A CA 1
ATOM 1441 C C . GLN A 1 180 ? 13.089 1.703 -27.686 1.00 97.81 180 GLN A C 1
ATOM 1443 O O . GLN A 1 180 ? 13.372 1.911 -28.869 1.00 97.81 180 GLN A O 1
ATOM 1448 N N . ILE A 1 181 ? 13.647 2.426 -26.709 1.00 97.50 181 ILE A N 1
ATOM 1449 C CA . ILE A 1 181 ? 14.658 3.464 -26.968 1.00 97.50 181 ILE A CA 1
ATOM 1450 C C . ILE A 1 181 ? 15.913 2.849 -27.598 1.00 97.50 181 ILE A C 1
ATOM 1452 O O . ILE A 1 181 ? 16.477 3.413 -28.543 1.00 97.50 181 ILE A O 1
ATOM 1456 N N . ASP A 1 182 ? 16.359 1.700 -27.100 1.00 97.31 182 ASP A N 1
ATOM 1457 C CA . ASP A 1 182 ? 17.537 1.020 -27.627 1.00 97.31 182 ASP A CA 1
ATOM 1458 C C . ASP A 1 182 ? 17.299 0.432 -29.023 1.00 97.31 182 ASP A C 1
ATOM 1460 O O . ASP A 1 182 ? 18.194 0.503 -29.870 1.00 97.31 182 ASP A O 1
ATOM 1464 N N . GLU A 1 183 ? 16.102 -0.074 -29.316 1.00 97.69 183 GLU A N 1
ATOM 1465 C CA . GLU A 1 183 ? 15.699 -0.479 -30.666 1.00 97.69 183 GLU A CA 1
ATOM 1466 C C . GLU A 1 183 ? 15.718 0.699 -31.639 1.00 97.69 183 GLU A C 1
ATOM 1468 O O . GLU A 1 183 ? 16.337 0.611 -32.703 1.00 97.69 183 GLU A O 1
ATOM 1473 N N . LEU A 1 184 ? 15.137 1.840 -31.258 1.00 97.50 184 LEU A N 1
ATOM 1474 C CA . LEU A 1 184 ? 15.179 3.056 -32.072 1.00 97.50 184 LEU A CA 1
ATOM 1475 C C . LEU A 1 184 ? 16.620 3.502 -32.340 1.00 97.50 184 LEU A C 1
ATOM 1477 O O . LEU A 1 184 ? 16.973 3.817 -33.478 1.00 97.50 184 LEU A O 1
ATOM 1481 N N . ARG A 1 185 ? 17.491 3.464 -31.326 1.00 97.44 185 ARG A N 1
ATOM 1482 C CA . ARG A 1 185 ? 18.922 3.769 -31.488 1.00 97.44 185 ARG A CA 1
ATOM 1483 C C . ARG A 1 185 ? 19.620 2.779 -32.418 1.00 97.44 185 ARG A C 1
ATOM 1485 O O . ARG A 1 185 ? 20.450 3.197 -33.226 1.00 97.44 185 ARG A O 1
ATOM 1492 N N . LYS A 1 186 ? 19.312 1.481 -32.333 1.00 97.44 186 LYS A N 1
ATOM 1493 C CA . LYS A 1 186 ? 19.844 0.463 -33.258 1.00 97.44 186 LYS A CA 1
ATOM 1494 C C . LYS A 1 186 ? 19.389 0.741 -34.689 1.00 97.44 186 LYS A C 1
ATOM 1496 O O . LYS A 1 186 ? 20.229 0.750 -35.586 1.00 97.44 186 LYS A O 1
ATOM 1501 N N . HIS A 1 187 ? 18.109 1.040 -34.901 1.00 96.88 187 HIS A N 1
ATOM 1502 C CA . HIS A 1 187 ? 17.583 1.398 -36.217 1.00 96.88 187 HIS A CA 1
ATOM 1503 C C . HIS A 1 187 ? 18.259 2.642 -36.790 1.00 96.88 187 HIS A C 1
ATOM 1505 O O . HIS A 1 187 ? 18.702 2.611 -37.936 1.00 96.88 187 HIS A O 1
ATOM 1511 N N . GLN A 1 188 ? 18.430 3.695 -35.988 1.00 96.69 188 GLN A N 1
ATOM 1512 C CA . GLN A 1 188 ? 19.151 4.901 -36.404 1.00 96.69 188 GLN A CA 1
ATOM 1513 C C . GLN A 1 188 ? 20.603 4.599 -36.800 1.00 96.69 188 GLN A C 1
ATOM 1515 O O . GLN A 1 188 ? 21.084 5.121 -37.804 1.00 96.69 188 GLN A O 1
ATOM 1520 N N . ARG A 1 189 ? 21.303 3.721 -36.066 1.00 96.81 189 ARG A N 1
ATOM 1521 C CA . ARG A 1 189 ? 22.663 3.280 -36.429 1.00 96.81 189 ARG A CA 1
ATOM 1522 C C . ARG A 1 189 ? 22.685 2.524 -37.754 1.00 96.81 189 ARG A C 1
ATOM 1524 O O . ARG A 1 189 ? 23.559 2.777 -38.575 1.00 96.81 189 ARG A O 1
ATOM 1531 N N . ILE A 1 190 ? 21.735 1.614 -37.970 1.00 97.19 190 ILE A N 1
ATOM 1532 C CA . ILE A 1 190 ? 21.635 0.847 -39.220 1.00 97.19 190 ILE A CA 1
ATOM 1533 C C . ILE A 1 190 ? 21.356 1.786 -40.396 1.00 97.19 190 ILE A C 1
ATOM 1535 O O . ILE A 1 190 ? 22.054 1.706 -41.402 1.00 97.19 190 ILE A O 1
ATOM 1539 N N . GLN A 1 191 ? 20.401 2.707 -40.254 1.00 97.50 191 GLN A N 1
ATOM 1540 C CA . GLN A 1 191 ? 20.092 3.706 -41.280 1.00 97.50 191 GLN A CA 1
ATOM 1541 C C . GLN A 1 191 ? 21.302 4.598 -41.579 1.00 97.50 191 GLN A C 1
ATOM 1543 O O . GLN A 1 191 ? 21.657 4.783 -42.739 1.00 97.50 191 GLN A O 1
ATOM 1548 N N . GLY A 1 192 ? 21.986 5.099 -40.545 1.00 97.12 192 GLY A N 1
ATOM 1549 C CA . GLY A 1 192 ? 23.214 5.879 -40.711 1.00 97.12 192 GLY A CA 1
ATOM 1550 C C . GLY A 1 192 ? 24.306 5.104 -41.453 1.00 97.12 192 GLY A C 1
ATOM 1551 O O . GLY A 1 192 ? 24.918 5.635 -42.375 1.00 97.12 192 GLY A O 1
ATOM 1552 N N . ASN A 1 193 ? 24.505 3.827 -41.116 1.00 97.75 193 ASN A N 1
ATOM 1553 C CA . ASN A 1 193 ? 25.464 2.964 -41.806 1.00 97.75 193 ASN A CA 1
ATOM 1554 C C . ASN A 1 193 ? 25.083 2.725 -43.273 1.00 97.75 193 ASN A C 1
ATOM 1556 O O . ASN A 1 193 ? 25.957 2.782 -44.131 1.00 97.75 193 ASN A O 1
ATOM 1560 N N . GLN A 1 194 ? 23.802 2.489 -43.572 1.00 96.44 194 GLN A N 1
ATOM 1561 C CA . GLN A 1 194 ? 23.316 2.332 -44.948 1.00 96.44 194 GLN A CA 1
ATOM 1562 C C . GLN A 1 194 ? 23.586 3.586 -45.780 1.00 96.44 194 GLN A C 1
ATOM 1564 O O . GLN A 1 194 ? 24.099 3.481 -46.886 1.00 96.44 194 GLN A O 1
ATOM 1569 N N . LEU A 1 195 ? 23.327 4.774 -45.228 1.00 97.25 195 LEU A N 1
ATOM 1570 C CA . LEU A 1 195 ? 23.632 6.033 -45.911 1.00 97.25 195 LEU A CA 1
ATOM 1571 C C . LEU A 1 195 ? 25.129 6.169 -46.221 1.00 97.25 195 LEU A C 1
ATOM 1573 O O . LEU A 1 195 ? 25.485 6.604 -47.310 1.00 97.25 195 LEU A O 1
ATOM 1577 N N . ILE A 1 196 ? 26.006 5.779 -45.292 1.00 97.44 196 ILE A N 1
ATOM 1578 C CA . ILE A 1 196 ? 27.460 5.806 -45.514 1.00 97.44 196 ILE A CA 1
ATOM 1579 C C . ILE A 1 196 ? 27.866 4.812 -46.607 1.00 97.44 196 ILE A C 1
ATOM 1581 O O . ILE A 1 196 ? 28.691 5.153 -47.450 1.00 97.44 196 ILE A O 1
ATOM 1585 N N . ILE A 1 197 ? 27.297 3.604 -46.607 1.00 97.44 197 ILE A N 1
ATOM 1586 C CA . ILE A 1 197 ? 27.559 2.598 -47.645 1.00 97.44 197 ILE A CA 1
ATOM 1587 C C . ILE A 1 197 ? 27.148 3.143 -49.014 1.00 97.44 197 ILE A C 1
ATOM 1589 O O . ILE A 1 197 ? 27.984 3.172 -49.911 1.00 97.44 197 ILE A O 1
ATOM 1593 N N . ASN A 1 198 ? 25.935 3.683 -49.137 1.00 97.44 198 ASN A N 1
ATOM 1594 C CA . ASN A 1 198 ? 25.454 4.272 -50.387 1.00 97.44 198 ASN A CA 1
ATOM 1595 C C . ASN A 1 198 ? 26.365 5.422 -50.854 1.00 97.44 198 ASN A C 1
ATOM 1597 O O . ASN A 1 198 ? 26.732 5.486 -52.020 1.00 97.44 198 ASN A O 1
ATOM 1601 N N . GLN A 1 199 ? 26.819 6.293 -49.943 1.00 97.50 199 GLN A N 1
ATOM 1602 C CA . GLN A 1 199 ? 27.777 7.358 -50.279 1.00 97.50 199 GLN A CA 1
ATOM 1603 C C . GLN A 1 199 ? 29.133 6.819 -50.758 1.00 97.50 199 GLN A C 1
ATOM 1605 O O . GLN A 1 199 ? 29.808 7.462 -51.563 1.00 97.50 199 GLN A O 1
ATOM 1610 N N . ILE A 1 200 ? 29.589 5.684 -50.222 1.00 96.25 200 ILE A N 1
ATOM 1611 C CA . ILE A 1 200 ? 30.818 5.029 -50.681 1.00 96.25 200 ILE A CA 1
ATOM 1612 C C . ILE A 1 200 ? 30.601 4.458 -52.082 1.00 96.25 200 ILE A C 1
ATOM 1614 O O . ILE A 1 200 ? 31.469 4.650 -52.930 1.00 96.25 200 ILE A O 1
ATOM 1618 N N . GLU A 1 201 ? 29.467 3.802 -52.324 1.00 97.12 201 GLU A N 1
ATOM 1619 C CA . GLU A 1 201 ? 29.091 3.255 -53.631 1.00 97.12 201 GLU A CA 1
ATOM 1620 C C . GLU A 1 201 ? 29.020 4.356 -54.695 1.00 97.12 201 GLU A C 1
ATOM 1622 O O . GLU A 1 201 ? 29.752 4.274 -55.678 1.00 97.12 201 GLU A O 1
ATOM 1627 N N . GLU A 1 202 ? 28.291 5.449 -54.446 1.00 97.50 202 GLU A N 1
ATOM 1628 C CA . GLU A 1 202 ? 28.215 6.609 -55.352 1.00 97.50 202 GLU A CA 1
ATOM 1629 C C . GLU A 1 202 ? 29.610 7.170 -55.682 1.00 97.50 202 GLU A C 1
ATOM 1631 O O . GLU A 1 202 ? 29.959 7.388 -56.840 1.00 97.50 202 GLU A O 1
ATOM 1636 N N . ARG A 1 203 ? 30.478 7.341 -54.674 1.00 97.38 203 ARG A N 1
ATOM 1637 C CA . ARG A 1 203 ? 31.853 7.826 -54.897 1.00 97.38 203 ARG A CA 1
ATOM 1638 C C . ARG A 1 203 ? 32.720 6.844 -55.680 1.00 97.38 203 ARG A C 1
ATOM 1640 O O . ARG A 1 203 ? 33.682 7.267 -56.330 1.00 97.38 203 ARG A O 1
ATOM 1647 N N . LEU A 1 204 ? 32.472 5.543 -55.543 1.00 96.62 204 LEU A N 1
ATOM 1648 C CA . LEU A 1 204 ? 33.163 4.524 -56.324 1.00 96.62 204 LEU A CA 1
ATOM 1649 C C . LEU A 1 204 ? 32.696 4.577 -57.777 1.00 96.62 204 LEU A C 1
ATOM 1651 O O . LEU A 1 204 ? 33.552 4.594 -58.658 1.00 96.62 204 LEU A O 1
ATOM 1655 N N . GLU A 1 205 ? 31.392 4.684 -58.022 1.00 96.19 205 GLU A N 1
ATOM 1656 C CA . GLU A 1 205 ? 30.814 4.853 -59.359 1.00 96.19 205 GLU A CA 1
ATOM 1657 C C . GLU A 1 205 ? 31.351 6.111 -60.050 1.00 96.19 205 GLU A C 1
ATOM 1659 O O . GLU A 1 205 ? 31.886 6.023 -61.155 1.00 96.19 205 GLU A O 1
ATOM 1664 N N . ASP A 1 206 ? 31.353 7.256 -59.364 1.00 96.06 206 ASP A N 1
ATOM 1665 C CA . ASP A 1 206 ? 31.928 8.503 -59.877 1.00 96.06 206 ASP A CA 1
ATOM 1666 C C . ASP A 1 206 ? 33.405 8.343 -60.255 1.00 96.06 206 ASP A C 1
ATOM 1668 O O . ASP A 1 206 ? 33.865 8.839 -61.287 1.00 96.06 206 ASP A O 1
ATOM 1672 N N . ARG A 1 207 ? 34.181 7.634 -59.426 1.00 96.94 207 ARG A N 1
ATOM 1673 C CA . ARG A 1 207 ? 35.595 7.360 -59.711 1.00 96.94 207 ARG A CA 1
ATOM 1674 C C . ARG A 1 207 ? 35.751 6.457 -60.931 1.00 96.94 207 ARG A C 1
ATOM 1676 O O . ARG A 1 207 ? 36.671 6.681 -61.718 1.00 96.94 207 ARG A O 1
ATOM 1683 N N . MET A 1 208 ? 34.894 5.449 -61.080 1.00 93.88 208 MET A N 1
ATOM 1684 C CA . MET A 1 208 ? 34.888 4.568 -62.249 1.00 93.88 208 MET A CA 1
ATOM 1685 C C . MET A 1 208 ? 34.592 5.370 -63.518 1.00 93.88 208 MET A C 1
ATOM 1687 O O . MET A 1 208 ? 35.400 5.332 -64.443 1.00 93.88 208 MET A O 1
ATOM 1691 N N . LEU A 1 209 ? 33.545 6.199 -63.511 1.00 95.81 209 LEU A N 1
ATOM 1692 C CA . LEU A 1 209 ? 33.197 7.084 -64.626 1.00 95.81 209 LEU A CA 1
ATOM 1693 C C . LEU A 1 209 ? 34.338 8.053 -64.972 1.00 95.81 209 LEU A C 1
ATOM 1695 O O . LEU A 1 209 ? 34.700 8.208 -66.135 1.00 95.81 209 LEU A O 1
ATOM 1699 N N . GLN A 1 210 ? 34.970 8.680 -63.975 1.00 94.81 210 GLN A N 1
ATOM 1700 C CA . GLN A 1 210 ? 36.121 9.561 -64.209 1.00 94.81 210 GLN A CA 1
ATOM 1701 C C . GLN A 1 210 ? 37.315 8.824 -64.827 1.00 94.81 210 GLN A C 1
ATOM 1703 O O . GLN A 1 210 ? 38.028 9.393 -65.655 1.00 94.81 210 GLN A O 1
ATOM 1708 N N . ASN A 1 211 ? 37.562 7.579 -64.419 1.00 94.88 211 ASN A N 1
ATOM 1709 C CA . ASN A 1 211 ? 38.628 6.763 -64.991 1.00 94.88 211 ASN A CA 1
ATOM 1710 C C . ASN A 1 211 ? 38.317 6.365 -66.438 1.00 94.88 211 ASN A C 1
ATOM 1712 O O . ASN A 1 211 ? 39.217 6.418 -67.273 1.00 94.88 211 ASN A O 1
ATOM 1716 N N . GLU A 1 212 ? 37.066 6.019 -66.746 1.00 94.06 212 GLU A N 1
ATOM 1717 C CA . GLU A 1 212 ? 36.615 5.742 -68.114 1.00 94.06 212 GLU A CA 1
ATOM 1718 C C . GLU A 1 212 ? 36.770 6.975 -69.009 1.00 94.06 212 GLU A C 1
ATOM 1720 O O . GLU A 1 212 ? 37.371 6.884 -70.078 1.00 94.06 212 GLU A O 1
ATOM 1725 N N . MET A 1 213 ? 36.339 8.151 -68.538 1.00 92.88 213 MET A N 1
ATOM 1726 C CA . MET A 1 213 ? 36.511 9.422 -69.250 1.00 92.88 213 MET A CA 1
ATOM 1727 C C . MET A 1 213 ? 37.985 9.724 -69.540 1.00 92.88 213 MET A C 1
ATOM 1729 O O . MET A 1 213 ? 38.345 9.983 -70.686 1.00 92.88 213 MET A O 1
ATOM 1733 N N . LYS A 1 214 ? 38.865 9.610 -68.535 1.00 93.75 214 LYS A N 1
ATOM 1734 C CA . LYS A 1 214 ? 40.319 9.770 -68.725 1.00 93.75 214 LYS A CA 1
ATOM 1735 C C . LYS A 1 214 ? 40.899 8.728 -69.680 1.00 93.75 214 LYS A C 1
ATOM 1737 O O . LYS A 1 214 ? 41.817 9.035 -70.436 1.00 93.75 214 LYS A O 1
ATOM 1742 N N . GLY A 1 215 ? 40.383 7.500 -69.647 1.00 93.56 215 GLY A N 1
ATOM 1743 C CA . GLY A 1 215 ? 40.752 6.438 -70.579 1.00 93.56 215 GLY A CA 1
ATOM 1744 C C . GLY A 1 215 ? 40.402 6.804 -72.021 1.00 93.56 215 GLY A C 1
ATOM 1745 O O . GLY A 1 215 ? 41.259 6.701 -72.898 1.00 93.56 215 GLY A O 1
ATOM 1746 N N . HIS A 1 216 ? 39.186 7.299 -72.257 1.00 91.88 216 HIS A N 1
ATOM 1747 C CA . HIS A 1 216 ? 38.748 7.783 -73.566 1.00 91.88 216 HIS A CA 1
ATOM 1748 C C . HIS A 1 216 ? 39.545 9.001 -74.041 1.00 91.88 216 HIS A C 1
ATOM 1750 O O . HIS A 1 216 ? 39.980 9.026 -75.189 1.00 91.88 216 HIS A O 1
ATOM 1756 N N . GLU A 1 217 ? 39.793 9.986 -73.176 1.00 93.12 217 GLU A N 1
ATOM 1757 C CA . GLU A 1 217 ? 40.653 11.135 -73.493 1.00 93.12 217 GLU A CA 1
ATOM 1758 C C . GLU A 1 217 ? 42.074 10.683 -73.856 1.00 93.12 217 GLU A C 1
ATOM 1760 O O . GLU A 1 217 ? 42.636 11.131 -74.855 1.00 93.12 217 GLU A O 1
ATOM 1765 N N . GLY A 1 218 ? 42.642 9.746 -73.089 1.00 93.12 218 GLY A N 1
ATOM 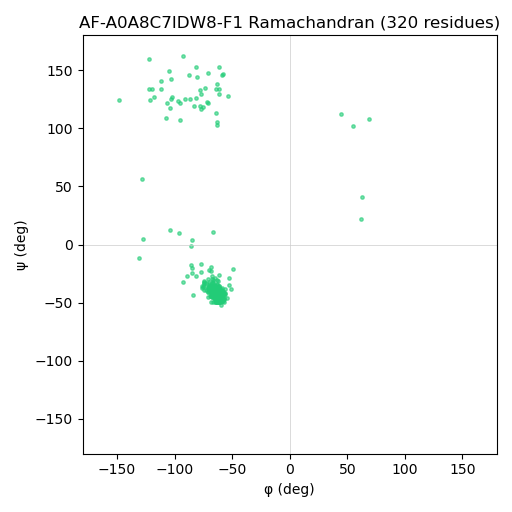1766 C CA . GLY A 1 218 ? 43.952 9.158 -73.362 1.00 93.12 218 GLY A CA 1
ATOM 1767 C C . GLY A 1 218 ? 44.007 8.419 -74.702 1.00 93.12 218 GLY A C 1
ATOM 1768 O O . GLY A 1 218 ? 44.971 8.585 -75.448 1.00 93.12 218 GLY A O 1
ATOM 1769 N N . GLN A 1 219 ? 42.964 7.654 -75.040 1.00 92.56 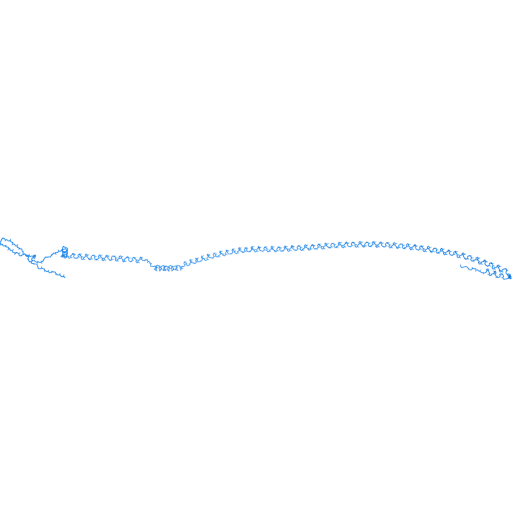219 GLN A N 1
ATOM 1770 C CA . GLN A 1 219 ? 42.833 6.989 -76.342 1.00 92.56 219 GLN A CA 1
ATOM 1771 C C . GLN A 1 219 ? 42.746 8.003 -77.486 1.00 92.56 219 GLN A C 1
ATOM 1773 O O . GLN A 1 219 ? 43.507 7.897 -78.442 1.00 92.56 219 GLN A O 1
ATOM 1778 N N . GLN A 1 220 ? 41.897 9.026 -77.364 1.00 91.25 220 GLN A N 1
ATOM 1779 C CA . GLN A 1 220 ? 41.776 10.077 -78.378 1.00 91.25 220 GLN A CA 1
ATOM 1780 C C . GLN A 1 220 ? 43.092 10.835 -78.580 1.00 91.25 220 GLN A C 1
ATOM 1782 O O . GLN A 1 220 ? 43.455 11.162 -79.707 1.00 91.25 220 GLN A O 1
ATOM 1787 N N . MET A 1 221 ? 43.829 11.117 -77.502 1.00 90.06 221 MET A N 1
ATOM 1788 C CA . MET A 1 221 ? 45.153 11.732 -77.601 1.00 90.06 221 MET A CA 1
ATOM 1789 C C . MET A 1 221 ? 46.143 10.816 -78.321 1.00 90.06 221 MET A C 1
ATOM 1791 O O . MET A 1 221 ? 46.885 11.292 -79.176 1.00 90.06 221 MET A O 1
ATOM 1795 N N . LEU A 1 222 ? 46.139 9.513 -78.030 1.00 91.12 222 LEU A N 1
ATOM 1796 C CA . LEU A 1 222 ? 46.988 8.547 -78.726 1.00 91.12 222 LEU A CA 1
ATOM 1797 C C . LEU A 1 222 ? 46.657 8.479 -80.224 1.00 91.12 222 LEU A C 1
ATOM 1799 O O . LEU A 1 222 ? 47.569 8.504 -81.044 1.00 91.12 222 LEU A O 1
ATOM 1803 N N . GLU A 1 223 ? 45.374 8.447 -80.586 1.00 91.62 223 GLU A N 1
ATOM 1804 C CA . GLU A 1 223 ? 44.925 8.478 -81.983 1.00 91.62 223 GLU A CA 1
ATOM 1805 C C . GLU A 1 223 ? 45.369 9.763 -82.692 1.00 91.62 223 GLU A C 1
ATOM 1807 O O . GLU A 1 223 ? 45.867 9.705 -83.815 1.00 91.62 223 GLU A O 1
ATOM 1812 N N . ARG A 1 224 ? 45.266 10.925 -82.031 1.00 90.00 224 ARG A N 1
ATOM 1813 C CA . ARG A 1 224 ? 45.776 12.197 -82.571 1.00 90.00 224 ARG A CA 1
ATOM 1814 C C . ARG A 1 224 ? 47.279 12.145 -82.814 1.00 90.00 224 ARG A C 1
ATOM 1816 O O . ARG A 1 224 ? 47.713 12.493 -83.905 1.00 90.00 224 ARG A O 1
ATOM 1823 N N . MET A 1 225 ? 48.052 11.656 -81.845 1.00 87.31 225 MET A N 1
ATOM 1824 C CA . MET A 1 225 ? 49.502 11.493 -81.994 1.00 87.31 225 MET A CA 1
ATOM 1825 C C . MET A 1 225 ? 49.841 10.549 -83.154 1.00 87.31 225 MET A C 1
ATOM 1827 O O . MET A 1 225 ? 50.719 10.857 -83.950 1.00 87.31 225 MET A O 1
ATOM 1831 N N . GLN A 1 226 ? 49.117 9.436 -83.304 1.00 89.75 226 GLN A N 1
ATOM 1832 C CA . GLN A 1 226 ? 49.303 8.511 -84.427 1.00 89.75 226 GLN A CA 1
ATOM 1833 C C . GLN A 1 226 ? 48.984 9.167 -85.775 1.00 89.75 226 GLN A C 1
ATOM 1835 O O . GLN A 1 226 ? 49.723 8.977 -86.739 1.00 89.75 226 GLN A O 1
ATOM 1840 N N . MET A 1 227 ? 47.914 9.961 -85.858 1.00 88.69 227 MET A N 1
ATOM 1841 C CA . MET A 1 227 ? 47.576 10.713 -87.069 1.00 88.69 227 MET A CA 1
ATOM 1842 C C . MET A 1 227 ? 48.637 11.769 -87.395 1.00 88.69 227 MET A C 1
ATOM 1844 O O . MET A 1 227 ? 49.078 11.849 -88.539 1.00 88.69 227 MET A O 1
ATOM 1848 N N . GLU A 1 228 ? 49.110 12.521 -86.401 1.00 89.31 228 GLU A N 1
ATOM 1849 C CA . GLU A 1 228 ? 50.202 13.488 -86.563 1.00 89.31 228 GLU A CA 1
ATOM 1850 C C . GLU A 1 228 ? 51.514 12.807 -86.990 1.00 89.31 228 GLU A C 1
ATOM 1852 O O . GLU A 1 228 ? 52.220 13.309 -87.866 1.00 89.31 228 GLU A O 1
ATOM 1857 N N . GLU A 1 229 ? 51.836 11.638 -86.430 1.00 89.38 229 GLU A N 1
ATOM 1858 C CA . GLU A 1 229 ? 52.983 10.825 -86.844 1.00 89.38 229 GLU A CA 1
ATOM 1859 C C . GLU A 1 229 ? 52.846 10.352 -88.296 1.00 89.38 229 GLU A C 1
ATOM 1861 O O . GLU A 1 229 ? 53.807 10.441 -89.068 1.00 89.38 229 GLU A O 1
ATOM 1866 N N . LEU A 1 230 ? 51.658 9.893 -88.702 1.00 89.38 230 LEU A N 1
ATOM 1867 C CA . LEU A 1 230 ? 51.369 9.515 -90.086 1.00 89.38 230 LEU A CA 1
ATOM 1868 C C . LEU A 1 230 ? 51.508 10.712 -91.033 1.00 89.38 230 LEU A C 1
ATOM 1870 O O . LEU A 1 230 ? 52.161 10.592 -92.071 1.00 89.38 230 LEU A O 1
ATOM 1874 N N . GLU A 1 231 ? 50.968 11.876 -90.674 1.00 90.12 231 GLU A N 1
ATOM 1875 C CA . GLU A 1 231 ? 51.130 13.113 -91.441 1.00 90.12 231 GLU A CA 1
ATOM 1876 C C . GLU A 1 231 ? 52.601 13.529 -91.544 1.00 90.12 231 GLU A C 1
ATOM 1878 O O . GLU A 1 231 ? 53.071 13.895 -92.623 1.00 90.12 231 GLU A O 1
ATOM 1883 N N . ALA A 1 232 ? 53.366 13.430 -90.455 1.00 89.62 232 ALA A N 1
ATOM 1884 C CA . ALA A 1 232 ? 54.796 13.716 -90.455 1.00 89.62 232 ALA A CA 1
ATOM 1885 C C . ALA A 1 232 ? 55.572 12.741 -91.353 1.00 89.62 232 ALA A C 1
ATOM 1887 O O . ALA A 1 232 ? 56.495 13.153 -92.060 1.00 89.62 232 ALA A O 1
ATOM 1888 N N . LEU A 1 233 ? 55.199 11.458 -91.374 1.00 87.00 233 LEU A N 1
ATOM 1889 C CA . LEU A 1 233 ? 55.764 10.474 -92.298 1.00 87.00 233 LEU A CA 1
ATOM 1890 C C . LEU A 1 233 ? 55.422 10.799 -93.757 1.00 87.00 233 LEU A C 1
ATOM 1892 O O . LEU A 1 233 ? 56.294 10.669 -94.617 1.00 87.00 233 LEU A O 1
ATOM 1896 N N . VAL A 1 234 ? 54.194 11.240 -94.045 1.00 89.25 234 VAL A N 1
ATOM 1897 C CA . VAL A 1 234 ? 53.793 11.690 -95.389 1.00 89.25 234 VAL A CA 1
ATOM 1898 C C . VAL A 1 234 ? 54.600 12.917 -95.804 1.00 89.25 234 VAL A C 1
ATOM 1900 O O . VAL A 1 234 ? 55.228 12.881 -96.859 1.00 89.25 234 VAL A O 1
ATOM 1903 N N . ARG A 1 235 ? 54.696 13.947 -94.954 1.00 87.81 235 ARG A N 1
ATOM 1904 C CA . ARG A 1 235 ? 55.518 15.141 -95.222 1.00 87.81 235 ARG A CA 1
ATOM 1905 C C . ARG A 1 235 ? 56.977 14.780 -95.478 1.00 87.81 235 ARG A C 1
ATOM 1907 O O . ARG A 1 235 ? 57.551 15.249 -96.452 1.00 87.81 235 ARG A O 1
ATOM 1914 N N . LYS A 1 236 ? 57.565 13.884 -94.676 1.00 85.81 236 LYS A N 1
ATOM 1915 C CA . LYS A 1 236 ? 58.933 13.388 -94.907 1.00 85.81 236 LYS A CA 1
ATOM 1916 C C . LYS A 1 236 ? 59.074 12.674 -96.251 1.00 85.81 236 LYS A C 1
ATOM 1918 O O . LYS A 1 236 ? 60.091 12.846 -96.917 1.00 85.81 236 LYS A O 1
ATOM 1923 N N . LYS A 1 237 ? 58.084 11.878 -96.670 1.00 85.69 237 LYS A N 1
ATOM 1924 C CA . LYS A 1 237 ? 58.086 11.239 -97.998 1.00 85.69 237 LYS A CA 1
ATOM 1925 C C . LYS A 1 237 ? 57.976 12.268 -99.122 1.00 85.69 237 LYS A C 1
ATOM 1927 O O . LYS A 1 237 ? 58.712 12.155 -100.096 1.00 85.69 237 LYS A O 1
ATOM 1932 N N . GLU A 1 238 ? 57.113 13.271 -98.985 1.00 86.25 238 GLU A N 1
ATOM 1933 C CA . GLU A 1 238 ? 56.997 14.371 -99.950 1.00 86.25 238 GLU A CA 1
ATOM 1934 C C . GLU A 1 238 ? 58.296 15.179 -100.039 1.00 86.25 238 GLU A C 1
ATOM 1936 O O . GLU A 1 238 ? 58.766 15.476 -101.133 1.00 86.25 238 GLU A O 1
ATOM 1941 N N . GLU A 1 239 ? 58.925 15.496 -98.907 1.00 84.00 239 GLU A N 1
ATOM 1942 C CA . GLU A 1 239 ? 60.234 16.152 -98.859 1.00 84.00 239 GLU A CA 1
ATOM 1943 C C . GLU A 1 239 ? 61.316 15.300 -99.529 1.00 84.00 239 GLU A C 1
ATOM 1945 O O . GLU A 1 239 ? 62.090 15.818 -100.331 1.00 84.00 239 GLU A O 1
ATOM 1950 N N . GLN A 1 240 ? 61.348 13.988 -99.271 1.00 80.88 240 GLN A N 1
ATOM 1951 C CA . GLN A 1 240 ? 62.258 13.064 -99.953 1.00 80.88 240 GLN A CA 1
ATOM 1952 C C . GLN A 1 240 ? 62.021 13.034 -101.467 1.00 80.88 240 GLN A C 1
ATOM 1954 O O . GLN A 1 240 ? 62.987 13.058 -102.227 1.00 80.88 240 GLN A O 1
ATOM 1959 N N . GLN A 1 241 ? 60.765 13.019 -101.919 1.00 83.62 241 GLN A N 1
ATOM 1960 C CA . GLN A 1 241 ? 60.423 13.082 -103.343 1.00 83.62 241 GLN A CA 1
ATOM 1961 C C . GLN A 1 241 ? 60.853 14.411 -103.969 1.00 83.62 241 GLN A C 1
ATOM 1963 O O . GLN A 1 241 ? 61.477 14.402 -105.026 1.00 83.62 241 GLN A O 1
ATOM 1968 N N . ARG A 1 242 ? 60.611 15.544 -103.297 1.00 81.06 242 ARG A N 1
ATOM 1969 C CA . ARG A 1 242 ? 61.083 16.867 -103.741 1.00 81.06 242 ARG A CA 1
ATOM 1970 C C . ARG A 1 242 ? 62.605 16.921 -103.829 1.00 81.06 242 ARG A C 1
ATOM 1972 O O . ARG A 1 242 ? 63.142 17.453 -104.793 1.00 81.06 242 ARG A O 1
ATOM 1979 N N . LEU A 1 243 ? 63.319 16.352 -102.857 1.00 81.00 243 LEU A N 1
ATOM 1980 C CA . LEU A 1 243 ? 64.779 16.249 -102.904 1.00 81.00 243 LEU A CA 1
ATOM 1981 C C . LEU A 1 243 ? 65.245 15.382 -104.080 1.00 81.00 243 LEU A C 1
ATOM 1983 O O . LEU A 1 243 ? 66.174 15.773 -104.780 1.00 81.00 243 LEU A O 1
ATOM 1987 N N . GLN A 1 244 ? 64.593 14.245 -104.339 1.00 81.06 244 GLN A N 1
ATOM 1988 C CA . GLN A 1 244 ? 64.880 13.409 -105.510 1.00 81.06 244 GLN A CA 1
ATOM 1989 C C . GLN A 1 244 ? 64.612 14.148 -106.827 1.00 81.06 244 GLN A C 1
ATOM 1991 O O . GLN A 1 244 ? 65.397 14.030 -107.764 1.00 81.06 244 GLN A O 1
ATOM 1996 N N . GLU A 1 245 ? 63.543 14.938 -106.901 1.00 81.25 245 GLU A N 1
ATOM 1997 C CA . GLU A 1 245 ? 63.222 15.766 -108.063 1.00 81.25 245 GLU A CA 1
ATOM 1998 C C . GLU A 1 245 ? 64.276 16.862 -108.280 1.00 81.25 245 GLU A C 1
ATOM 2000 O O . GLU A 1 245 ? 64.769 17.031 -109.393 1.00 81.25 245 GLU A O 1
ATOM 2005 N N . ILE A 1 246 ? 64.719 17.537 -107.213 1.00 78.50 246 ILE A N 1
ATOM 2006 C CA . ILE A 1 246 ? 65.826 18.505 -107.264 1.00 78.50 246 ILE A CA 1
ATOM 2007 C C . ILE A 1 246 ? 67.126 17.833 -107.722 1.00 78.50 246 ILE A C 1
ATOM 2009 O O . ILE A 1 246 ? 67.867 18.422 -108.510 1.00 78.50 246 ILE A O 1
ATOM 2013 N N . LEU A 1 247 ? 67.421 16.617 -107.248 1.00 81.56 247 LEU A N 1
ATOM 2014 C CA . LEU A 1 247 ? 68.588 15.853 -107.694 1.00 81.56 247 LEU A CA 1
ATOM 2015 C C . LEU A 1 247 ? 68.507 15.547 -109.192 1.00 81.56 247 LEU A C 1
ATOM 2017 O O . LEU A 1 247 ? 69.463 15.854 -109.898 1.00 81.56 247 LEU A O 1
ATOM 2021 N N . ARG A 1 248 ? 67.361 15.067 -109.694 1.00 82.50 248 ARG A N 1
ATOM 2022 C CA . ARG A 1 248 ? 67.147 14.846 -111.136 1.00 82.50 248 ARG A CA 1
ATOM 2023 C C . ARG A 1 248 ? 67.318 16.127 -111.952 1.00 82.50 248 ARG A C 1
ATOM 2025 O O . ARG A 1 248 ? 68.049 16.131 -112.932 1.00 82.50 248 ARG A O 1
ATOM 2032 N N . ILE A 1 249 ? 66.727 17.242 -111.516 1.00 78.81 249 ILE A N 1
ATOM 2033 C CA . ILE A 1 249 ? 66.888 18.544 -112.186 1.00 78.81 249 ILE A CA 1
ATOM 2034 C C . ILE A 1 249 ? 68.358 18.993 -112.177 1.00 78.81 249 ILE A C 1
ATOM 2036 O O . ILE A 1 249 ? 68.837 19.586 -113.144 1.00 78.81 249 ILE A O 1
ATOM 2040 N N . ASN A 1 250 ? 69.097 18.733 -111.096 1.00 78.94 250 ASN A N 1
ATOM 2041 C CA . ASN A 1 250 ? 70.521 19.049 -111.017 1.00 78.94 250 ASN A CA 1
ATOM 2042 C C . ASN A 1 250 ? 71.371 18.157 -111.931 1.00 78.94 250 ASN A C 1
ATOM 2044 O O . ASN A 1 250 ? 72.301 18.674 -112.548 1.00 78.94 250 ASN A O 1
ATOM 2048 N N . GLU A 1 251 ? 71.053 16.866 -112.043 1.00 82.00 251 GLU A N 1
ATOM 2049 C CA . GLU A 1 251 ? 71.665 15.942 -113.007 1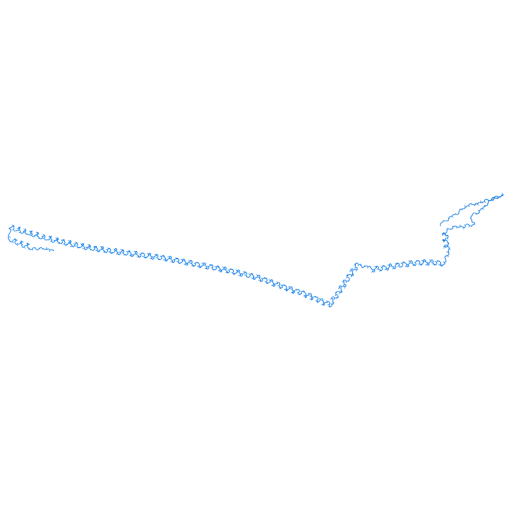.00 82.00 251 GLU A CA 1
ATOM 2050 C C . GLU A 1 251 ? 71.406 16.413 -114.443 1.00 82.00 251 GLU A C 1
ATOM 2052 O O . GLU A 1 251 ? 72.352 16.604 -115.207 1.00 82.00 251 GLU A O 1
ATOM 2057 N N . ASP A 1 252 ? 70.158 16.741 -114.782 1.00 81.44 252 ASP A N 1
ATOM 2058 C CA . ASP A 1 252 ? 69.794 17.302 -116.087 1.00 81.44 252 ASP A CA 1
ATOM 2059 C C . ASP A 1 252 ? 70.521 18.628 -116.360 1.00 81.44 252 ASP A C 1
ATOM 2061 O O . ASP A 1 252 ? 70.986 18.893 -117.472 1.00 81.44 252 ASP A O 1
ATOM 2065 N N . ARG A 1 253 ? 70.685 19.474 -115.334 1.00 77.25 253 ARG A N 1
ATOM 2066 C CA . ARG A 1 253 ? 71.438 20.732 -115.428 1.00 77.25 253 ARG A CA 1
ATOM 2067 C C . ARG A 1 253 ? 72.936 20.498 -115.623 1.00 77.25 253 ARG A C 1
ATOM 2069 O O . ARG A 1 253 ? 73.576 21.302 -116.305 1.00 77.25 253 ARG A O 1
ATOM 2076 N N . LEU A 1 254 ? 73.506 19.457 -115.017 1.00 77.75 254 LEU A N 1
ATOM 2077 C CA . LEU A 1 254 ? 74.896 19.050 -115.229 1.00 77.75 254 LEU A CA 1
ATOM 2078 C C . LEU A 1 254 ? 75.090 18.547 -116.659 1.00 77.75 254 LEU A C 1
ATOM 2080 O O . LEU A 1 254 ? 75.940 19.090 -117.359 1.00 77.75 254 LEU A O 1
ATOM 2084 N N . LEU A 1 255 ? 74.230 17.643 -117.131 1.00 81.69 255 LEU A N 1
ATOM 2085 C CA . LEU A 1 255 ? 74.244 17.153 -118.512 1.00 81.69 255 LEU A CA 1
ATOM 2086 C C . LEU A 1 255 ? 74.078 18.297 -119.523 1.00 81.69 255 LEU A C 1
ATOM 2088 O O . LEU A 1 255 ? 74.781 18.360 -120.527 1.00 81.69 255 LEU A O 1
ATOM 2092 N N . ALA A 1 256 ? 73.198 19.264 -119.253 1.00 76.62 256 ALA A N 1
ATOM 2093 C CA . ALA A 1 256 ? 73.050 20.448 -120.098 1.00 76.62 256 ALA A CA 1
ATOM 2094 C C . ALA A 1 256 ? 74.291 21.359 -120.076 1.00 76.62 256 ALA A C 1
ATOM 2096 O O . ALA A 1 256 ? 74.592 22.008 -121.078 1.00 76.62 256 ALA A O 1
ATOM 2097 N N . LYS A 1 257 ? 75.019 21.441 -118.952 1.00 76.56 257 LYS A N 1
ATOM 2098 C CA . LYS A 1 257 ? 76.313 22.140 -118.893 1.00 76.56 257 LYS A CA 1
ATOM 2099 C C . LYS A 1 257 ? 77.389 21.395 -119.677 1.00 76.56 257 LYS A C 1
ATOM 2101 O O . LYS A 1 257 ? 78.195 22.063 -120.313 1.00 76.56 257 LYS A O 1
ATOM 2106 N N . GLU A 1 258 ? 77.414 20.068 -119.620 1.00 76.00 258 GLU A N 1
ATOM 2107 C CA . GLU A 1 258 ? 78.347 19.236 -120.389 1.00 76.00 258 GLU A CA 1
ATOM 2108 C C . GLU A 1 258 ? 78.100 19.383 -121.886 1.00 76.00 258 GLU A C 1
ATOM 2110 O O . GLU A 1 258 ? 79.017 19.779 -122.592 1.00 76.00 258 GLU A O 1
ATOM 2115 N N . ARG A 1 259 ? 76.850 19.264 -122.347 1.00 73.06 259 ARG A N 1
ATOM 2116 C CA . ARG A 1 259 ? 76.487 19.538 -123.749 1.00 73.06 259 ARG A CA 1
ATOM 2117 C C . ARG A 1 259 ? 76.881 20.942 -124.192 1.00 73.06 259 ARG A C 1
ATOM 2119 O O . ARG A 1 259 ? 77.448 21.115 -125.256 1.00 73.06 259 ARG A O 1
ATOM 2126 N N . LYS A 1 260 ? 76.654 21.957 -123.348 1.00 71.25 260 LYS A N 1
ATOM 2127 C CA . LYS A 1 260 ? 77.122 23.318 -123.649 1.00 71.25 260 LYS A CA 1
ATOM 2128 C C . LYS A 1 260 ? 78.643 23.386 -123.758 1.00 71.25 260 LYS A C 1
ATOM 2130 O O . LYS A 1 260 ? 79.127 24.099 -124.623 1.00 71.25 260 LYS A O 1
ATOM 2135 N N . LYS A 1 261 ? 79.399 22.695 -122.896 1.00 69.88 261 LYS A N 1
ATOM 2136 C CA . LYS A 1 261 ? 80.865 22.621 -123.012 1.00 69.88 261 LYS A CA 1
ATOM 2137 C C . LYS A 1 261 ? 81.283 21.940 -124.312 1.00 69.88 261 LYS A C 1
ATOM 2139 O O . LYS A 1 261 ? 82.143 22.487 -124.985 1.00 69.88 261 LYS A O 1
ATOM 2144 N N . GLU A 1 262 ? 80.652 20.830 -124.681 1.00 71.00 262 GLU A N 1
ATOM 2145 C CA . GLU A 1 262 ? 80.879 20.144 -125.959 1.00 71.00 262 GLU A CA 1
ATOM 2146 C C . GLU A 1 262 ? 80.566 21.067 -127.148 1.00 71.00 262 GLU A C 1
ATOM 2148 O O . GLU A 1 262 ? 81.372 21.175 -128.065 1.00 71.00 262 GLU A O 1
ATOM 2153 N N . ASP A 1 263 ? 79.458 21.814 -127.104 1.00 69.94 263 ASP A N 1
ATOM 2154 C CA . ASP A 1 263 ? 79.106 22.815 -128.119 1.00 69.94 263 ASP A CA 1
ATOM 2155 C C . ASP A 1 263 ? 80.143 23.954 -128.181 1.00 69.94 263 ASP A C 1
ATOM 2157 O O . ASP A 1 263 ? 80.531 24.382 -129.268 1.00 69.94 263 ASP A O 1
ATOM 2161 N N . TYR A 1 264 ? 80.629 24.441 -127.030 1.00 67.56 264 TYR A N 1
ATOM 2162 C CA . TYR A 1 264 ? 81.705 25.440 -126.962 1.00 67.56 264 TYR A CA 1
ATOM 2163 C C . TYR A 1 264 ? 83.031 24.893 -127.505 1.00 67.56 264 TYR A C 1
ATOM 2165 O O . TYR A 1 264 ? 83.736 25.617 -128.202 1.00 67.56 264 TYR A O 1
ATOM 2173 N N . GLU A 1 265 ? 83.374 23.636 -127.222 1.00 68.31 265 GLU A N 1
ATOM 2174 C CA . GLU A 1 265 ? 84.555 22.964 -127.771 1.00 68.31 265 GLU A CA 1
ATOM 2175 C C . GLU A 1 265 ? 84.424 22.756 -129.285 1.00 68.31 265 GLU A C 1
ATOM 2177 O O . GLU A 1 265 ? 85.378 23.004 -130.023 1.00 68.31 265 GLU A O 1
ATOM 2182 N N . HIS A 1 266 ? 83.238 22.388 -129.773 1.00 67.88 266 HIS A N 1
ATOM 2183 C CA . HIS A 1 266 ? 82.939 22.295 -131.201 1.00 67.88 266 HIS A CA 1
ATOM 2184 C C . HIS A 1 266 ? 83.043 23.649 -131.908 1.00 67.88 266 HIS A C 1
ATOM 2186 O O . HIS A 1 266 ? 83.658 23.725 -132.972 1.00 67.88 266 HIS A O 1
ATOM 2192 N N . LEU A 1 267 ? 82.492 24.718 -131.326 1.00 63.94 267 LEU A N 1
ATOM 2193 C CA . LEU A 1 267 ? 82.635 26.079 -131.851 1.00 63.94 267 LEU A CA 1
ATOM 2194 C C . LEU A 1 267 ? 84.101 26.523 -131.850 1.00 63.94 267 LEU A C 1
ATOM 2196 O O . LEU A 1 267 ? 84.595 26.987 -132.870 1.00 63.94 267 LEU A O 1
ATOM 2200 N N . HIS A 1 268 ? 84.830 26.287 -130.760 1.00 67.94 268 HIS A N 1
ATOM 2201 C CA . HIS A 1 268 ? 86.247 26.631 -130.659 1.00 67.94 268 HIS A CA 1
ATOM 2202 C C . HIS A 1 268 ? 87.122 25.870 -131.669 1.00 67.94 268 HIS A C 1
ATOM 2204 O O . HIS A 1 268 ? 88.070 26.429 -132.218 1.00 67.94 268 HIS A O 1
ATOM 2210 N N . ASN A 1 269 ? 86.810 24.601 -131.945 1.00 62.34 269 ASN A N 1
ATOM 2211 C CA . ASN A 1 269 ? 87.493 23.827 -132.981 1.00 62.34 269 ASN A CA 1
ATOM 2212 C C . ASN A 1 269 ? 87.159 24.336 -134.390 1.00 62.34 269 ASN A C 1
ATOM 2214 O O . ASN A 1 269 ? 88.050 24.388 -135.233 1.00 62.34 269 ASN A O 1
ATOM 2218 N N . ARG A 1 270 ? 85.917 24.773 -134.629 1.00 60.56 270 ARG A N 1
ATOM 2219 C CA . ARG A 1 270 ? 85.505 25.395 -135.893 1.00 60.56 270 ARG A CA 1
ATOM 2220 C C . ARG A 1 270 ? 86.201 26.739 -136.128 1.00 60.56 270 ARG A C 1
ATOM 2222 O O . ARG A 1 270 ? 86.630 27.007 -137.244 1.00 60.56 270 ARG A O 1
ATOM 2229 N N . ASP A 1 271 ? 86.363 27.545 -135.082 1.00 59.34 271 ASP A N 1
ATOM 2230 C CA . ASP A 1 271 ? 87.094 28.815 -135.152 1.00 59.34 271 ASP A CA 1
ATOM 2231 C C . ASP A 1 271 ? 88.590 28.575 -135.440 1.00 59.34 271 ASP A C 1
ATOM 2233 O O . ASP A 1 271 ? 89.158 29.217 -136.319 1.00 59.34 271 ASP A O 1
ATOM 2237 N N . LYS A 1 272 ? 89.206 27.553 -134.820 1.00 58.47 272 LYS A N 1
ATOM 2238 C CA . LYS A 1 272 ? 90.583 27.117 -135.141 1.00 58.47 272 LYS A CA 1
ATOM 2239 C C . LYS A 1 272 ? 90.759 26.620 -136.577 1.00 58.47 272 LYS A C 1
ATOM 2241 O O . LYS A 1 272 ? 91.863 26.704 -137.111 1.00 58.47 272 LYS A O 1
ATOM 2246 N N . GLU A 1 273 ? 89.734 26.024 -137.178 1.00 58.72 273 GLU A N 1
ATOM 2247 C CA . GLU A 1 273 ? 89.755 25.646 -138.598 1.00 58.72 273 GLU A CA 1
ATOM 2248 C C . GLU A 1 273 ? 89.603 26.873 -139.510 1.00 58.72 273 GLU A C 1
ATOM 2250 O O . GLU A 1 273 ? 90.230 26.915 -140.567 1.00 58.72 273 GLU A O 1
ATOM 2255 N N . GLY A 1 274 ? 88.852 27.894 -139.078 1.00 60.31 274 GLY A N 1
ATOM 2256 C CA . GLY A 1 274 ? 88.777 29.195 -139.748 1.00 60.31 274 GLY A CA 1
ATOM 2257 C C . GLY A 1 274 ? 90.119 29.933 -139.774 1.00 60.31 274 GLY A C 1
ATOM 2258 O O . GLY A 1 274 ? 90.546 30.380 -140.836 1.00 60.31 274 GLY A O 1
ATOM 2259 N N . ASP A 1 275 ? 90.830 29.973 -138.644 1.00 57.50 275 ASP A N 1
ATOM 2260 C CA . ASP A 1 275 ? 92.115 30.679 -138.530 1.00 57.50 275 ASP A CA 1
ATOM 2261 C C . ASP A 1 275 ? 93.221 30.068 -139.422 1.00 57.50 275 ASP A C 1
ATOM 2263 O O . ASP A 1 275 ? 94.019 30.802 -140.006 1.00 57.50 275 ASP A O 1
ATOM 2267 N N . ARG A 1 276 ? 93.242 28.737 -139.614 1.00 55.72 276 ARG A N 1
ATOM 2268 C CA . ARG A 1 276 ? 94.219 28.070 -140.508 1.00 55.72 276 ARG A CA 1
ATOM 2269 C C . ARG A 1 276 ? 94.023 28.438 -141.979 1.00 55.72 276 ARG A C 1
ATOM 2271 O O . ARG A 1 276 ? 94.999 28.629 -142.700 1.00 55.72 276 ARG A O 1
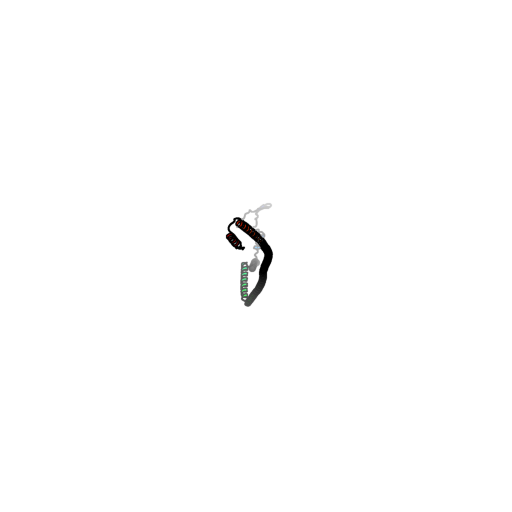ATOM 2278 N N . LEU A 1 277 ? 92.771 28.558 -142.420 1.00 59.97 277 LEU A N 1
ATOM 2279 C CA . LEU A 1 277 ? 92.444 28.916 -143.804 1.00 59.97 277 LEU A CA 1
ATOM 2280 C C . LEU A 1 277 ? 92.803 30.382 -144.113 1.00 59.97 277 LEU A C 1
ATOM 2282 O O . LEU A 1 277 ? 93.230 30.694 -145.227 1.00 59.97 277 LEU A O 1
ATOM 2286 N N . ASP A 1 278 ? 92.701 31.270 -143.119 1.00 57.72 278 ASP A N 1
ATOM 2287 C CA . ASP A 1 278 ? 93.092 32.678 -143.246 1.00 57.72 278 ASP A CA 1
ATOM 2288 C C . ASP A 1 278 ? 94.621 32.883 -143.245 1.00 57.72 278 ASP A C 1
ATOM 2290 O O . ASP A 1 278 ? 95.123 33.793 -143.915 1.00 57.72 278 ASP A O 1
ATOM 2294 N N . GLU A 1 279 ? 95.392 32.045 -142.543 1.00 57.22 279 GLU A N 1
ATOM 2295 C CA . GLU A 1 279 ? 96.863 32.069 -142.587 1.00 57.22 279 GLU A CA 1
ATOM 2296 C C . GLU A 1 279 ? 97.416 31.561 -143.927 1.00 57.22 279 GLU A C 1
ATOM 2298 O O . GLU A 1 279 ? 98.312 32.187 -144.507 1.00 57.22 279 GLU A O 1
ATOM 2303 N N . GLU A 1 280 ? 96.835 30.495 -144.482 1.00 60.03 280 GLU A N 1
ATOM 2304 C CA . GLU A 1 280 ? 97.204 29.957 -145.799 1.00 60.03 280 GLU A CA 1
ATOM 2305 C C . GLU A 1 280 ? 96.973 30.984 -146.928 1.00 60.03 280 GLU A C 1
ATOM 2307 O O . GLU A 1 280 ? 97.832 31.166 -147.798 1.00 60.03 280 GLU A O 1
ATOM 2312 N N . ALA A 1 281 ? 95.878 31.751 -146.871 1.00 60.16 281 ALA A N 1
ATOM 2313 C CA . ALA A 1 281 ? 95.583 32.807 -147.843 1.00 60.16 281 ALA A CA 1
ATOM 2314 C C . ALA A 1 281 ? 96.572 33.992 -147.781 1.00 60.16 281 ALA A C 1
ATOM 2316 O O . ALA A 1 281 ? 96.902 34.596 -148.810 1.00 60.16 281 ALA A O 1
ATOM 2317 N N . ARG A 1 282 ? 97.093 34.322 -146.589 1.00 59.03 282 ARG A N 1
ATOM 2318 C CA . ARG A 1 282 ? 98.077 35.407 -146.403 1.00 59.03 282 ARG A CA 1
ATOM 2319 C C . ARG A 1 282 ? 99.440 35.057 -146.996 1.00 59.03 282 ARG A C 1
ATOM 2321 O O . ARG A 1 282 ? 100.098 35.938 -147.555 1.00 59.03 282 ARG A O 1
ATOM 2328 N N . HIS A 1 283 ? 99.851 33.792 -146.924 1.00 54.94 283 HIS A N 1
ATOM 2329 C CA . HIS A 1 283 ? 101.128 33.344 -147.483 1.00 54.94 283 HIS A CA 1
ATOM 2330 C C . HIS A 1 283 ? 101.157 33.412 -149.018 1.00 54.94 283 HIS A C 1
ATOM 2332 O O . HIS A 1 283 ? 102.117 33.947 -149.575 1.00 54.94 283 HIS A O 1
ATOM 2338 N N . CYS A 1 284 ? 100.083 33.003 -149.703 1.00 59.62 284 CYS A N 1
ATOM 2339 C CA . CYS A 1 284 ? 99.999 33.103 -151.166 1.00 59.62 284 CYS A CA 1
ATOM 2340 C C . CYS A 1 284 ? 100.038 34.557 -151.672 1.00 59.62 284 CYS A C 1
ATOM 2342 O O . CYS A 1 284 ? 100.686 34.844 -152.678 1.00 59.62 284 CYS A O 1
ATOM 2344 N N . HIS A 1 285 ? 99.410 35.499 -150.958 1.00 61.50 285 HIS A N 1
ATOM 2345 C CA . HIS A 1 285 ? 99.377 36.904 -151.381 1.00 61.50 285 HIS A CA 1
ATOM 2346 C C . HIS A 1 285 ? 100.745 37.604 -151.266 1.00 61.50 285 HIS A C 1
ATOM 2348 O O . HIS A 1 285 ? 101.100 38.446 -152.095 1.00 61.50 285 HIS A O 1
ATOM 2354 N N . ILE A 1 286 ? 101.547 37.244 -150.260 1.00 60.12 286 ILE A N 1
ATOM 2355 C CA . ILE A 1 286 ? 102.880 37.826 -150.040 1.00 60.12 286 ILE A CA 1
ATOM 2356 C C . ILE A 1 286 ? 103.879 37.367 -151.114 1.00 60.12 286 ILE A C 1
ATOM 2358 O O . ILE A 1 286 ? 104.718 38.162 -151.550 1.00 60.12 286 ILE A O 1
ATOM 2362 N N . ASP A 1 287 ? 103.788 36.121 -151.573 1.00 58.22 287 ASP A N 1
ATOM 2363 C CA . ASP A 1 287 ? 104.706 35.590 -152.585 1.00 58.22 287 ASP A CA 1
ATOM 2364 C C . ASP A 1 287 ? 104.437 36.174 -153.985 1.00 58.22 287 ASP A C 1
ATOM 2366 O O . ASP A 1 287 ? 105.382 36.496 -154.712 1.00 58.22 287 ASP A O 1
ATOM 2370 N N . GLU A 1 288 ? 103.176 36.471 -154.319 1.00 62.84 288 GLU A N 1
ATOM 2371 C CA . GLU A 1 288 ? 102.819 37.184 -155.555 1.00 62.84 288 GLU A CA 1
ATOM 2372 C C . GLU A 1 288 ? 103.360 38.625 -155.601 1.00 62.84 288 GLU A C 1
ATOM 2374 O O . GLU A 1 288 ? 103.758 39.117 -156.664 1.00 62.84 288 GLU A O 1
ATOM 2379 N N . ILE A 1 289 ? 103.399 39.321 -154.458 1.00 64.06 289 ILE A N 1
ATOM 2380 C CA . ILE A 1 289 ? 103.943 40.686 -154.362 1.00 64.06 289 ILE A CA 1
ATOM 2381 C C . ILE A 1 289 ? 105.471 40.670 -154.522 1.00 64.06 289 ILE A C 1
ATOM 2383 O O . ILE A 1 289 ? 106.023 41.516 -155.235 1.00 64.06 289 ILE A O 1
ATOM 2387 N N . LYS A 1 290 ? 106.161 39.687 -153.926 1.00 60.59 290 LYS A N 1
ATOM 2388 C CA . LYS A 1 290 ? 107.619 39.519 -154.071 1.00 60.59 290 LYS A CA 1
ATOM 2389 C C . LYS A 1 290 ? 108.024 39.264 -155.526 1.00 60.59 290 LYS A C 1
ATOM 2391 O O . LYS A 1 290 ? 109.000 39.854 -155.992 1.00 60.59 290 LYS A O 1
ATOM 2396 N N . GLU A 1 291 ? 107.268 38.447 -156.264 1.00 59.59 291 GLU A N 1
ATOM 2397 C CA . GLU A 1 291 ? 107.528 38.200 -157.690 1.00 59.59 291 GLU A CA 1
ATOM 2398 C C . GLU A 1 291 ? 107.349 39.454 -158.557 1.00 59.59 291 GLU A C 1
ATOM 2400 O O . GLU A 1 291 ? 108.164 39.714 -159.449 1.00 59.59 291 GLU A O 1
ATOM 2405 N N . LYS A 1 292 ? 106.300 40.249 -158.305 1.00 64.50 292 LYS A N 1
ATOM 2406 C CA . LYS A 1 292 ? 106.027 41.474 -159.074 1.00 64.50 292 LYS A CA 1
ATOM 2407 C C . LYS A 1 292 ? 107.131 42.519 -158.883 1.00 64.50 292 LYS A C 1
ATOM 2409 O O . LYS A 1 292 ? 107.615 43.067 -159.872 1.00 64.50 292 LYS A O 1
ATOM 2414 N N . GLN A 1 293 ? 107.622 42.710 -157.655 1.00 61.69 293 GLN A N 1
ATOM 2415 C CA . GLN A 1 293 ? 108.718 43.654 -157.392 1.00 61.69 293 GLN A CA 1
ATOM 2416 C C . GLN A 1 293 ? 110.082 43.178 -157.924 1.00 61.69 293 GLN A C 1
ATOM 2418 O O . GLN A 1 293 ? 110.902 43.998 -158.343 1.00 61.69 293 GLN A O 1
ATOM 2423 N N . LEU A 1 294 ? 110.323 41.863 -157.997 1.00 56.50 294 LEU A N 1
ATOM 2424 C CA . LEU A 1 294 ? 111.513 41.302 -158.653 1.00 56.50 294 LEU A CA 1
ATOM 2425 C C . LEU A 1 294 ? 111.505 41.514 -160.178 1.00 56.50 294 LEU A C 1
ATOM 2427 O O . LEU A 1 294 ? 112.569 41.723 -160.767 1.00 56.50 294 LEU A O 1
ATOM 2431 N N . ARG A 1 295 ? 110.329 41.499 -160.825 1.00 59.12 295 ARG A N 1
ATOM 2432 C CA . ARG A 1 295 ? 110.199 41.806 -162.263 1.00 59.12 295 ARG A CA 1
ATOM 2433 C C . ARG A 1 295 ? 110.389 43.296 -162.558 1.00 59.12 295 ARG A C 1
ATOM 2435 O O . ARG A 1 295 ? 111.069 43.623 -163.528 1.00 59.12 295 ARG A O 1
ATOM 2442 N N . GLU A 1 296 ? 109.880 44.189 -161.710 1.00 60.91 296 GLU A N 1
ATOM 2443 C CA . GLU A 1 296 ? 110.059 45.642 -161.874 1.00 60.91 296 GLU A CA 1
ATOM 2444 C C . GLU A 1 296 ? 111.520 46.089 -161.685 1.00 60.91 296 GLU A C 1
ATOM 2446 O O . GLU A 1 296 ? 112.025 46.904 -162.458 1.00 60.91 296 GLU A O 1
ATOM 2451 N N . LEU A 1 297 ? 112.259 45.487 -160.745 1.00 58.97 297 LEU A N 1
ATOM 2452 C CA . LEU A 1 297 ? 113.690 45.769 -160.551 1.00 58.97 297 LEU A CA 1
ATOM 2453 C C . LEU A 1 297 ? 114.579 45.297 -161.717 1.00 58.97 297 LEU A C 1
ATOM 2455 O O . LEU A 1 297 ? 115.628 45.896 -161.957 1.00 58.97 297 LEU A O 1
ATOM 2459 N N . LYS A 1 298 ? 114.172 44.260 -162.464 1.00 57.53 298 LYS A N 1
ATOM 2460 C CA . LYS A 1 298 ? 114.886 43.786 -163.668 1.00 57.53 298 LYS A CA 1
ATOM 2461 C C . LYS A 1 298 ? 114.638 44.669 -164.899 1.00 57.53 298 LYS A C 1
ATOM 2463 O O . LYS A 1 298 ? 115.486 44.704 -165.786 1.00 57.53 298 LYS A O 1
ATOM 2468 N N . ALA A 1 299 ? 113.531 45.414 -164.943 1.00 59.53 299 ALA A N 1
ATOM 2469 C CA . ALA A 1 299 ? 113.175 46.281 -166.070 1.00 59.53 299 ALA A CA 1
ATOM 2470 C C . ALA A 1 299 ? 113.825 47.683 -166.020 1.00 59.53 299 ALA A C 1
ATOM 2472 O O . ALA A 1 299 ? 113.945 48.335 -167.054 1.00 59.53 299 ALA A O 1
ATOM 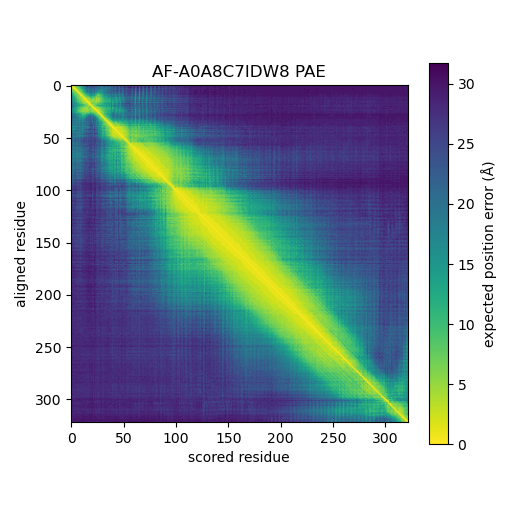2473 N N . ALA A 1 300 ? 114.285 48.146 -164.850 1.00 55.31 300 ALA A N 1
ATOM 2474 C CA . ALA A 1 300 ? 114.801 49.509 -164.655 1.00 55.31 300 ALA A CA 1
ATOM 2475 C C . ALA A 1 300 ? 116.296 49.718 -165.013 1.00 55.31 300 ALA A C 1
ATOM 2477 O O . ALA A 1 300 ? 116.828 50.808 -164.812 1.00 55.31 300 ALA A O 1
ATOM 2478 N N . GLY A 1 301 ? 116.990 48.696 -165.533 1.00 53.16 301 GLY A N 1
ATOM 2479 C CA . GLY A 1 301 ? 118.318 48.828 -166.158 1.00 53.16 301 GLY A CA 1
ATOM 2480 C C . GLY A 1 301 ? 119.529 49.311 -165.323 1.00 53.16 301 GLY A C 1
ATOM 2481 O O . GLY A 1 301 ? 120.331 50.067 -165.875 1.00 53.16 301 GLY A O 1
ATOM 2482 N N . PRO A 1 302 ? 119.749 48.906 -164.052 1.00 54.16 302 PRO A N 1
ATOM 2483 C CA . PRO A 1 302 ? 121.015 49.144 -163.348 1.00 54.16 302 PRO A CA 1
ATOM 2484 C C . PRO A 1 302 ? 122.029 47.970 -163.467 1.00 54.16 302 PRO A C 1
ATOM 2486 O O . PRO A 1 302 ? 121.647 46.845 -163.783 1.00 54.16 302 PRO A O 1
ATOM 2489 N N . PRO A 1 303 ? 123.335 48.187 -163.188 1.00 50.88 303 PRO A N 1
ATOM 2490 C CA . PRO A 1 303 ? 124.406 47.208 -163.430 1.00 50.88 303 PRO A CA 1
ATOM 2491 C C . PRO A 1 303 ? 124.301 45.901 -162.614 1.00 50.88 303 PRO A C 1
ATOM 2493 O O . PRO A 1 303 ? 124.098 45.918 -161.398 1.00 50.88 303 PRO A O 1
ATOM 2496 N N . GLU A 1 304 ? 124.582 44.773 -163.277 1.00 50.75 304 GLU A N 1
ATOM 2497 C CA . GLU A 1 304 ? 124.399 43.357 -162.874 1.00 50.75 304 GLU A CA 1
ATOM 2498 C C . GLU A 1 304 ? 124.934 42.955 -161.476 1.00 50.75 304 GLU A C 1
ATOM 2500 O O . GLU A 1 304 ? 124.461 42.003 -160.851 1.00 50.75 304 GLU A O 1
ATOM 2505 N N . LYS A 1 305 ? 125.875 43.720 -160.909 1.00 57.84 305 LYS A N 1
ATOM 2506 C CA . LYS A 1 305 ? 126.393 43.502 -159.545 1.00 57.84 305 LYS A CA 1
ATOM 2507 C C . LYS A 1 305 ? 125.379 43.832 -158.437 1.00 57.84 305 LYS A C 1
ATOM 2509 O O . LYS A 1 305 ? 125.523 43.315 -157.329 1.00 57.84 305 LYS A O 1
ATOM 2514 N N . TYR A 1 306 ? 124.367 44.659 -158.707 1.00 57.16 306 TYR A N 1
ATOM 2515 C CA . TYR A 1 306 ? 123.366 45.060 -157.710 1.00 57.16 306 TYR A CA 1
ATOM 2516 C C . TYR A 1 306 ? 122.118 44.165 -157.713 1.00 57.16 306 TYR A C 1
ATOM 2518 O O . TYR A 1 306 ? 121.592 43.877 -156.639 1.00 57.16 306 TYR A O 1
ATOM 2526 N N . CYS A 1 307 ? 121.711 43.618 -158.863 1.00 55.72 307 CYS A N 1
ATOM 2527 C CA . CYS A 1 307 ? 120.576 42.688 -158.966 1.00 55.72 307 CYS A CA 1
ATOM 2528 C C . CYS A 1 307 ? 120.814 41.391 -158.168 1.00 55.72 307 CYS A C 1
ATOM 2530 O O . CYS A 1 307 ? 119.965 40.974 -157.381 1.00 55.72 307 CYS A O 1
ATOM 2532 N N . ASN A 1 308 ? 122.032 40.844 -158.231 1.00 58.41 308 ASN A N 1
ATOM 2533 C CA . ASN A 1 308 ? 122.414 39.638 -157.485 1.00 58.41 308 ASN A CA 1
ATOM 2534 C C . ASN A 1 308 ? 122.492 39.847 -155.958 1.00 58.41 308 ASN A C 1
ATOM 2536 O O . ASN A 1 308 ? 122.449 38.886 -155.187 1.00 58.41 308 ASN A O 1
ATOM 2540 N N . LYS A 1 309 ? 122.608 41.098 -155.488 1.00 56.75 309 LYS A N 1
ATOM 2541 C CA . LYS A 1 309 ? 122.652 41.429 -154.052 1.00 56.75 309 LYS A CA 1
ATOM 2542 C C . LYS A 1 309 ? 121.250 41.556 -153.442 1.00 56.75 309 LYS A C 1
ATOM 2544 O O . LYS A 1 309 ? 121.100 41.351 -152.238 1.00 56.75 309 LYS A O 1
ATOM 2549 N N . VAL A 1 310 ? 120.240 41.856 -154.263 1.00 59.62 310 VAL A N 1
ATOM 2550 C CA . VAL A 1 310 ? 118.830 41.946 -153.853 1.00 59.62 310 VAL A CA 1
ATOM 2551 C C . VAL A 1 310 ? 118.176 40.563 -153.850 1.00 59.62 310 VAL A C 1
ATOM 2553 O O . VAL A 1 310 ? 117.564 40.207 -152.848 1.00 59.62 310 VAL A O 1
ATOM 2556 N N . GLU A 1 311 ? 118.411 39.724 -154.865 1.00 56.62 311 GLU A N 1
ATOM 2557 C CA . GLU A 1 311 ? 117.899 38.338 -154.891 1.00 56.62 311 GLU A CA 1
ATOM 2558 C C . GLU A 1 311 ? 118.374 37.519 -153.673 1.00 56.62 311 GLU A C 1
ATOM 2560 O O . GLU A 1 311 ? 117.585 36.829 -153.028 1.00 56.62 311 GLU A O 1
ATOM 2565 N N . ARG A 1 312 ? 119.637 37.688 -153.253 1.00 57.56 312 ARG A N 1
ATOM 2566 C CA . ARG A 1 312 ? 120.176 37.027 -152.049 1.00 57.56 312 ARG A CA 1
ATOM 2567 C C . ARG A 1 312 ? 119.581 37.527 -150.728 1.00 57.56 312 ARG A C 1
ATOM 2569 O O . ARG A 1 312 ? 119.643 36.795 -149.749 1.00 57.56 312 ARG A O 1
ATOM 2576 N N . ARG A 1 313 ? 119.021 38.743 -150.667 1.00 55.56 313 ARG A N 1
ATOM 2577 C CA . ARG A 1 313 ? 118.325 39.254 -149.464 1.00 55.56 313 ARG A CA 1
ATOM 2578 C C . ARG A 1 313 ? 116.837 38.904 -149.457 1.00 55.56 313 ARG A C 1
ATOM 2580 O O . ARG A 1 313 ? 116.282 38.757 -148.376 1.00 55.56 313 ARG A O 1
ATOM 2587 N N . VAL A 1 314 ? 116.216 38.726 -150.624 1.00 56.38 314 VAL A N 1
ATOM 2588 C CA . VAL A 1 314 ? 114.796 38.347 -150.748 1.00 56.38 314 VAL A CA 1
ATOM 2589 C C . VAL A 1 314 ? 114.567 36.870 -150.397 1.00 56.38 314 VAL A C 1
ATOM 2591 O O . VAL A 1 314 ? 113.568 36.552 -149.762 1.00 56.38 314 VAL A O 1
ATOM 2594 N N . HIS A 1 315 ? 115.519 35.980 -150.699 1.00 56.00 315 HIS A N 1
ATOM 2595 C CA . HIS A 1 315 ? 115.447 34.561 -150.309 1.00 56.00 315 HIS A CA 1
ATOM 2596 C C . HIS A 1 315 ? 115.978 34.252 -148.893 1.00 56.00 315 HIS A C 1
ATOM 2598 O O . HIS A 1 315 ? 115.945 33.100 -148.472 1.00 56.00 315 HIS A O 1
ATOM 2604 N N . ALA A 1 316 ? 116.467 35.252 -148.148 1.00 52.41 316 ALA A N 1
ATOM 2605 C CA . ALA A 1 316 ? 117.092 35.068 -146.830 1.00 52.41 316 ALA A CA 1
ATOM 2606 C C . ALA A 1 316 ? 116.205 35.473 -145.631 1.00 52.41 316 ALA A C 1
ATOM 2608 O O . ALA A 1 316 ? 116.711 35.570 -144.514 1.00 52.41 316 ALA A O 1
ATOM 2609 N N . LEU A 1 317 ? 114.901 35.707 -145.827 1.00 43.34 317 LEU A N 1
ATOM 2610 C CA . LEU A 1 317 ? 113.950 35.974 -144.738 1.00 43.34 317 LEU A CA 1
ATOM 2611 C C . LEU A 1 317 ? 113.011 34.773 -144.519 1.00 43.34 317 LEU A C 1
ATOM 2613 O O . LEU A 1 317 ? 112.139 34.542 -145.359 1.00 43.34 317 LEU A O 1
ATOM 2617 N N . PRO A 1 318 ? 113.153 34.023 -143.410 1.00 44.03 318 PRO A N 1
ATOM 2618 C CA . PRO A 1 318 ? 112.180 33.016 -143.004 1.00 44.03 318 PRO A CA 1
ATOM 2619 C C . PRO A 1 318 ? 110.959 33.685 -142.354 1.00 44.03 318 PRO A C 1
ATOM 2621 O O . PRO A 1 318 ? 111.102 34.551 -141.490 1.00 44.03 318 PRO A O 1
ATOM 2624 N N . ALA A 1 319 ? 109.757 33.277 -142.762 1.00 38.34 319 ALA A N 1
ATOM 2625 C CA . ALA A 1 319 ? 108.528 33.611 -142.053 1.00 38.34 319 ALA A CA 1
ATOM 2626 C C . ALA A 1 319 ? 108.410 32.711 -140.811 1.00 38.34 319 ALA A C 1
ATOM 2628 O O . ALA A 1 319 ? 108.345 31.490 -140.925 1.00 38.34 319 ALA A O 1
ATOM 2629 N N . LEU A 1 320 ? 108.434 33.338 -139.635 1.00 38.78 320 LEU A N 1
ATOM 2630 C CA . LEU A 1 320 ? 108.011 32.760 -138.363 1.00 38.78 320 LEU A CA 1
ATOM 2631 C C . LEU A 1 320 ? 106.482 32.652 -138.373 1.00 38.78 320 LEU A C 1
ATOM 2633 O O . LEU A 1 320 ? 105.812 33.672 -138.528 1.00 38.78 320 LEU A O 1
ATOM 2637 N N . ALA A 1 321 ? 105.965 31.442 -138.184 1.00 36.06 321 ALA A N 1
ATOM 2638 C CA . ALA A 1 321 ? 104.579 31.192 -137.805 1.00 36.06 321 ALA A CA 1
ATOM 2639 C C . ALA A 1 321 ? 104.575 30.638 -136.371 1.00 36.06 321 ALA A C 1
ATOM 2641 O O . ALA A 1 321 ? 105.429 29.812 -136.027 1.00 36.06 321 ALA A O 1
ATOM 2642 N N . HIS A 1 322 ? 103.685 31.191 -135.548 1.00 43.53 322 HIS A N 1
ATOM 2643 C CA . HIS A 1 322 ? 103.393 30.776 -134.178 1.00 43.53 322 HIS A CA 1
ATOM 2644 C C . HIS A 1 322 ? 102.450 29.579 -134.157 1.00 43.53 322 HIS A C 1
ATOM 2646 O O . HIS A 1 322 ? 101.632 29.482 -135.093 1.00 43.53 322 HIS A O 1
#

Mean predicted aligned error: 20.15 Å